Protein AF-A0A836B842-F1 (afdb_monomer_lite)

pLDDT: mean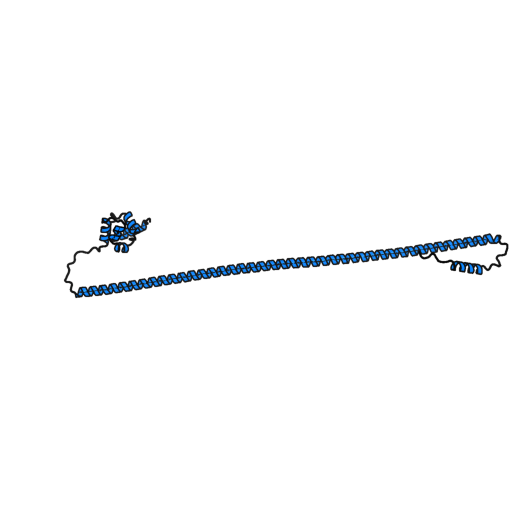 76.03, std 13.11, range [33.31, 91.0]

Secondary structure (DSSP, 8-state):
-PPPHHHHHHHHHHHHHTT--TTT--HHHHHHHHHTT--SHHHHHH--HHHHHHTT--HHHHHHHHHTTS-------PPPP--HHHHHHHHHHHHHHHHHHHHHHHHHHHHHHHHHHHHHHHHHHHHHHHHHHHHHHHHHHHHHHHHHHHHHHHHHHHHHHHHHHHHHHHHHHHHHHHHHHHHHHHHHHHHHHHHHHHHHHHHHHHHHHHHHHHHHHHHHHHHHHHHHHHHHHHHHHHTTT-SS-TTS--HHHHHHHHHHHHHHS----S--

Structure (mmCIF, N/CA/C/O backbone):
data_AF-A0A836B842-F1
#
_entry.id   AF-A0A836B842-F1
#
loop_
_atom_site.group_PDB
_atom_site.id
_atom_site.type_symbol
_atom_site.label_atom_id
_atom_site.label_alt_id
_atom_site.label_comp_id
_atom_site.label_asym_id
_atom_site.label_entity_id
_atom_site.label_seq_id
_atom_site.pdbx_PDB_ins_code
_atom_site.Cartn_x
_atom_site.Cartn_y
_atom_site.Cartn_z
_atom_site.occupancy
_atom_site.B_iso_or_equiv
_atom_site.auth_seq_id
_atom_site.auth_comp_id
_atom_site.auth_asym_id
_atom_site.auth_atom_id
_atom_site.pdbx_PDB_model_num
ATOM 1 N N . MET A 1 1 ? -48.045 15.191 45.975 1.00 51.69 1 MET A N 1
ATOM 2 C CA . MET A 1 1 ? -47.995 13.719 45.877 1.00 51.69 1 MET A CA 1
ATOM 3 C C . MET A 1 1 ? -49.438 13.283 45.751 1.00 51.69 1 MET A C 1
ATOM 5 O O . MET A 1 1 ? -50.127 13.274 46.760 1.00 51.69 1 MET A O 1
ATOM 9 N N . ASP A 1 2 ? -49.920 13.067 44.529 1.00 56.84 2 ASP A N 1
ATOM 10 C CA . ASP A 1 2 ? -51.296 12.609 44.328 1.00 56.84 2 ASP A CA 1
ATOM 11 C C . ASP A 1 2 ? -51.372 11.121 44.668 1.00 56.84 2 ASP A C 1
ATOM 13 O O . ASP A 1 2 ? -50.683 10.295 44.069 1.00 56.84 2 ASP A O 1
ATOM 17 N N . VAL A 1 3 ? -52.167 10.794 45.684 1.00 69.00 3 VAL A N 1
ATOM 18 C CA . VAL A 1 3 ? -52.425 9.413 46.097 1.00 69.00 3 VAL A CA 1
ATOM 19 C C . VAL A 1 3 ? -53.365 8.781 45.074 1.00 69.00 3 VAL A C 1
ATOM 21 O O . VAL A 1 3 ? -54.422 9.332 44.763 1.00 69.00 3 VAL A O 1
ATOM 24 N N . ASN A 1 4 ? -52.971 7.631 44.529 1.00 81.75 4 ASN A N 1
ATOM 25 C CA . ASN A 1 4 ? -53.723 6.925 43.493 1.00 81.75 4 ASN A CA 1
ATOM 26 C C . ASN A 1 4 ? -55.066 6.412 44.070 1.00 81.75 4 ASN A C 1
ATOM 28 O O . ASN A 1 4 ? -55.075 5.908 45.197 1.00 81.75 4 ASN A O 1
ATOM 32 N N . PRO A 1 5 ? -56.197 6.472 43.339 1.00 78.12 5 PRO A N 1
ATOM 33 C CA . PRO A 1 5 ? -57.484 5.933 43.799 1.00 78.12 5 PRO A CA 1
ATOM 34 C C . PRO A 1 5 ? -57.420 4.483 44.311 1.00 78.12 5 PRO A C 1
ATOM 36 O O . PRO A 1 5 ? -58.097 4.156 45.283 1.00 78.12 5 PRO A O 1
ATOM 39 N N . ALA A 1 6 ? -56.559 3.632 43.743 1.00 80.56 6 ALA A N 1
ATOM 40 C CA . ALA A 1 6 ? -56.367 2.262 44.232 1.00 80.56 6 ALA A CA 1
ATOM 41 C C . ALA A 1 6 ? -55.765 2.203 45.653 1.00 80.56 6 ALA A C 1
ATOM 43 O O . ALA A 1 6 ? -56.121 1.339 46.451 1.00 80.56 6 ALA A O 1
ATOM 44 N N . GLN A 1 7 ? -54.881 3.146 45.988 1.00 80.44 7 GLN A N 1
ATOM 45 C CA . GLN A 1 7 ? -54.248 3.244 47.309 1.00 80.44 7 GLN A CA 1
ATOM 46 C C . GLN A 1 7 ? -55.244 3.722 48.371 1.00 80.44 7 GLN A C 1
ATOM 48 O O . GLN A 1 7 ? -55.262 3.208 49.490 1.00 80.44 7 GLN A O 1
ATOM 53 N N . ARG A 1 8 ? -56.129 4.659 48.005 1.00 80.75 8 ARG A N 1
ATOM 54 C CA . ARG A 1 8 ? -57.224 5.109 48.879 1.00 80.75 8 ARG A CA 1
ATOM 55 C C . ARG A 1 8 ? -58.173 3.967 49.218 1.00 80.75 8 ARG A C 1
ATOM 57 O O . ARG A 1 8 ? -58.557 3.821 50.375 1.00 80.75 8 ARG A O 1
ATOM 64 N N . GLU A 1 9 ? -58.506 3.136 48.233 1.00 81.69 9 GLU A N 1
ATOM 65 C CA . GLU A 1 9 ? -59.415 2.006 48.428 1.00 81.69 9 GLU A CA 1
ATOM 66 C C . GLU A 1 9 ? -58.802 0.904 49.303 1.00 81.69 9 GLU A C 1
ATOM 68 O O . GLU A 1 9 ? -59.475 0.328 50.161 1.00 81.69 9 GLU A O 1
ATOM 73 N N . GLN A 1 10 ? -57.492 0.676 49.174 1.00 82.38 10 GLN A N 1
ATOM 74 C CA . GLN A 1 10 ? -56.757 -0.213 50.069 1.00 82.38 10 GLN A CA 1
ATOM 75 C C . GLN A 1 10 ? -56.817 0.282 51.524 1.00 82.38 10 GLN A C 1
ATOM 77 O O . GLN A 1 10 ? -57.122 -0.497 52.427 1.00 82.38 10 GLN A O 1
ATOM 82 N N . LEU A 1 11 ? -56.599 1.581 51.760 1.00 82.00 11 LEU A N 1
ATOM 83 C CA . LEU A 1 11 ? -56.670 2.157 53.105 1.00 82.00 11 LEU A CA 1
ATOM 84 C C . LEU A 1 11 ? -58.101 2.140 53.671 1.00 82.00 11 LEU A C 1
ATOM 86 O O . LEU A 1 11 ? -58.286 1.839 54.851 1.00 82.00 11 LEU A O 1
ATOM 90 N N . ARG A 1 12 ? -59.121 2.383 52.834 1.00 81.88 12 ARG A N 1
ATOM 91 C CA . ARG A 1 12 ? -60.534 2.220 53.220 1.00 81.88 12 ARG A CA 1
ATOM 92 C C . ARG A 1 12 ? -60.841 0.802 53.658 1.00 81.88 12 ARG A C 1
ATOM 94 O O . ARG A 1 12 ? -61.464 0.626 54.697 1.00 81.88 12 ARG A O 1
ATOM 101 N N . THR A 1 13 ? -60.369 -0.188 52.907 1.00 83.06 13 THR A N 1
ATOM 102 C CA . THR A 1 13 ? -60.586 -1.603 53.224 1.00 83.06 13 THR A CA 1
ATOM 103 C C . THR A 1 13 ? -59.977 -1.957 54.583 1.00 83.06 13 THR A C 1
ATOM 105 O O . THR A 1 13 ? -60.626 -2.607 55.399 1.00 83.06 13 THR A O 1
ATOM 108 N N . VAL A 1 14 ? -58.765 -1.469 54.871 1.00 81.19 14 VAL A N 1
ATOM 109 C CA . VAL A 1 14 ? -58.085 -1.684 56.163 1.00 81.19 14 VAL A CA 1
ATOM 110 C C . VAL A 1 14 ? -58.838 -1.015 57.319 1.00 81.19 14 VAL A C 1
ATOM 112 O O . VAL A 1 14 ? -59.032 -1.626 58.369 1.00 81.19 14 VAL A O 1
ATOM 115 N N . LEU A 1 15 ? -59.303 0.224 57.136 1.00 80.50 15 LEU A N 1
ATOM 116 C CA . LEU A 1 15 ? -60.067 0.950 58.155 1.00 80.50 15 LEU A CA 1
ATOM 117 C C . LEU A 1 15 ? -61.460 0.335 58.376 1.00 80.50 15 LEU A C 1
ATOM 119 O O . LEU A 1 15 ? -61.899 0.191 59.516 1.00 80.50 15 LEU A O 1
ATOM 123 N N . GLN A 1 16 ? -62.129 -0.103 57.309 1.00 80.94 16 GLN A N 1
ATOM 124 C CA . GLN A 1 16 ? -63.424 -0.780 57.372 1.00 80.94 16 GLN A CA 1
ATOM 125 C C . GLN A 1 16 ? -63.323 -2.140 58.067 1.00 80.94 16 GLN A C 1
ATOM 127 O O . GLN A 1 16 ? -64.172 -2.463 58.896 1.00 80.94 16 GLN A O 1
ATOM 132 N N . ALA A 1 17 ? -62.263 -2.911 57.802 1.00 77.81 17 ALA A N 1
ATOM 133 C CA . ALA A 1 17 ? -61.996 -4.174 58.493 1.00 77.81 17 ALA A CA 1
ATOM 134 C C . ALA A 1 17 ? -61.825 -3.991 60.014 1.00 77.81 17 ALA A C 1
ATOM 136 O O . ALA A 1 17 ? -62.087 -4.911 60.787 1.00 77.81 17 ALA A O 1
ATOM 137 N N . ARG A 1 18 ? -61.435 -2.788 60.450 1.00 71.69 18 ARG A N 1
ATOM 138 C CA . ARG A 1 18 ? -61.309 -2.404 61.861 1.00 71.69 18 ARG A CA 1
ATOM 139 C C . ARG A 1 18 ? -62.584 -1.799 62.455 1.00 71.69 18 ARG A C 1
ATOM 141 O O . ARG A 1 18 ? -62.602 -1.520 63.648 1.00 71.69 18 ARG A O 1
ATOM 148 N N . GLY A 1 19 ? -63.649 -1.636 61.666 1.00 72.88 19 GLY A N 1
ATOM 149 C CA . GLY A 1 19 ? -64.919 -1.056 62.111 1.00 72.88 19 GLY A CA 1
ATOM 150 C C . GLY A 1 19 ? -64.945 0.474 62.109 1.00 72.88 19 GLY A C 1
ATOM 151 O O . GLY A 1 19 ? -65.766 1.065 62.808 1.00 72.88 19 GLY A O 1
ATOM 152 N N . ALA A 1 20 ? -64.053 1.125 61.353 1.00 75.56 20 ALA A N 1
ATOM 153 C CA . ALA A 1 20 ? -64.075 2.575 61.196 1.00 75.56 20 ALA A CA 1
ATOM 154 C C . ALA A 1 20 ? -65.330 3.036 60.444 1.00 75.56 20 ALA A C 1
ATOM 156 O O . ALA A 1 20 ? -65.730 2.436 59.443 1.00 75.56 20 ALA A O 1
ATOM 157 N N . ASP A 1 21 ? -65.907 4.154 60.880 1.00 75.25 21 ASP A N 1
ATOM 158 C CA . ASP A 1 21 ? -67.016 4.782 60.172 1.00 75.25 21 ASP A CA 1
ATOM 159 C C . ASP A 1 21 ? -66.487 5.597 58.980 1.00 75.25 21 ASP A C 1
ATOM 161 O O . ASP A 1 21 ? -65.975 6.712 59.126 1.00 75.25 21 ASP A O 1
ATOM 165 N N . LEU A 1 22 ? -66.616 5.028 57.778 1.00 71.19 22 LEU A N 1
ATOM 166 C CA . LEU A 1 22 ? -66.174 5.641 56.521 1.00 71.19 22 LEU A CA 1
ATOM 167 C C . LEU A 1 22 ? -66.897 6.962 56.207 1.00 71.19 22 LEU A C 1
ATOM 169 O O . LEU A 1 22 ? -66.396 7.742 55.403 1.00 71.19 22 LEU A O 1
ATOM 173 N N . THR A 1 23 ? -68.032 7.261 56.852 1.00 71.19 23 THR A N 1
ATOM 174 C CA . THR A 1 23 ? -68.726 8.550 56.673 1.00 71.19 23 THR A CA 1
ATOM 175 C C . THR A 1 23 ? -67.989 9.715 57.337 1.00 71.19 23 THR A C 1
ATOM 177 O O . THR A 1 23 ? -68.162 10.868 56.940 1.00 71.19 23 THR A O 1
ATOM 180 N N . ARG A 1 24 ? -67.127 9.422 58.322 1.00 68.62 24 ARG A N 1
ATOM 181 C CA . ARG A 1 24 ? -66.308 10.411 59.039 1.00 68.62 24 ARG A CA 1
ATOM 182 C C . ARG A 1 24 ? -64.912 10.584 58.441 1.00 68.62 24 ARG A C 1
ATOM 184 O O . ARG A 1 24 ? -64.248 11.574 58.737 1.00 68.62 24 ARG A O 1
ATOM 191 N N . ILE A 1 25 ? -64.467 9.649 57.598 1.00 77.00 25 ILE A N 1
ATOM 192 C CA . ILE A 1 25 ? -63.124 9.630 57.007 1.00 77.00 25 ILE A CA 1
ATOM 193 C C . ILE A 1 25 ? -63.220 9.979 55.516 1.00 77.00 25 ILE A C 1
ATOM 195 O O . ILE A 1 25 ? -63.417 9.117 54.663 1.00 77.00 25 ILE A O 1
ATOM 199 N N . GLY A 1 26 ? -63.088 11.271 55.204 1.00 79.12 26 GLY A N 1
ATOM 200 C CA . GLY A 1 26 ? -63.081 11.765 53.823 1.00 79.12 26 GLY A CA 1
ATOM 201 C C . GLY A 1 26 ? -61.780 11.461 53.067 1.00 79.12 26 GLY A C 1
ATOM 202 O O . GLY A 1 26 ? -60.745 11.175 53.669 1.00 79.12 26 GLY A O 1
ATOM 203 N N . ASP A 1 27 ? -61.804 11.595 51.738 1.00 79.44 27 ASP A N 1
ATOM 204 C CA . ASP A 1 27 ? -60.646 11.320 50.868 1.00 79.44 27 ASP A CA 1
ATOM 205 C C . ASP A 1 27 ? -59.388 12.114 51.249 1.00 79.44 27 ASP A C 1
ATOM 207 O O . ASP A 1 27 ? -58.290 11.566 51.258 1.00 79.44 27 ASP A O 1
ATOM 211 N N . ALA A 1 28 ? -59.544 13.372 51.668 1.00 79.69 28 ALA A N 1
ATOM 212 C CA . ALA A 1 28 ? -58.426 14.210 52.108 1.00 79.69 28 ALA A CA 1
ATOM 213 C C . ALA A 1 28 ?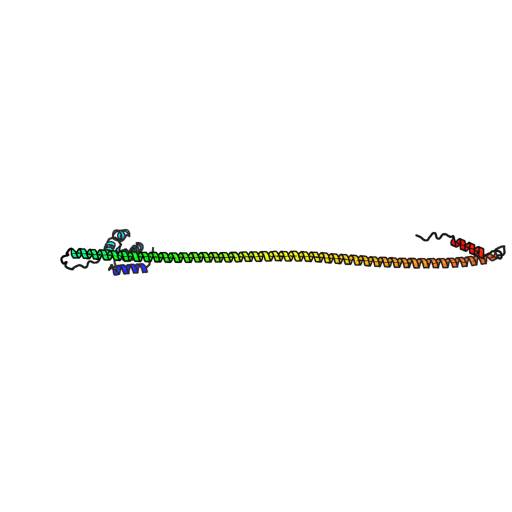 -57.721 13.664 53.368 1.00 79.69 28 ALA A C 1
ATOM 215 O O . ALA A 1 28 ? -56.513 13.834 53.546 1.00 79.69 28 ALA A O 1
ATOM 216 N N . VAL A 1 29 ? -58.466 12.984 54.245 1.00 78.06 29 VAL A N 1
ATOM 217 C CA . VAL A 1 29 ? -57.927 12.353 55.457 1.00 78.06 29 VAL A CA 1
ATOM 218 C C . VAL A 1 29 ? -57.143 11.094 55.093 1.00 78.06 29 VAL A C 1
ATOM 220 O O . VAL A 1 29 ? -56.047 10.887 55.612 1.00 78.06 29 VAL A O 1
ATOM 223 N N . LEU A 1 30 ? -57.666 10.294 54.160 1.00 82.31 30 LEU A N 1
ATOM 224 C CA . LEU A 1 30 ? -56.976 9.116 53.628 1.00 82.31 30 LEU A CA 1
ATOM 225 C C . LEU A 1 30 ? -55.670 9.503 52.930 1.00 82.31 30 LEU A C 1
ATOM 227 O O . LEU A 1 30 ? -54.645 8.864 53.155 1.00 82.31 30 LEU A O 1
ATOM 231 N N . ASP A 1 31 ? -55.684 10.590 52.159 1.00 83.31 31 ASP A N 1
ATOM 232 C CA . ASP A 1 31 ? -54.487 11.116 51.503 1.00 83.31 31 ASP A CA 1
ATOM 233 C C . ASP A 1 31 ? -53.422 11.529 52.515 1.00 83.31 31 ASP A C 1
ATOM 235 O O . ASP A 1 31 ? -52.248 11.182 52.381 1.00 83.31 31 ASP A O 1
ATOM 239 N N . THR A 1 32 ? -53.842 12.231 53.567 1.00 82.81 32 THR A N 1
ATOM 240 C CA . THR A 1 32 ? -52.942 12.704 54.624 1.00 82.81 32 THR A CA 1
ATOM 241 C C . THR A 1 32 ? -52.326 11.536 55.394 1.00 82.81 32 THR A C 1
ATOM 243 O O . THR A 1 32 ? -51.121 11.537 55.658 1.00 82.81 32 THR A O 1
ATOM 246 N N . LEU A 1 33 ? -53.119 10.508 55.713 1.00 81.62 33 LEU A N 1
ATOM 247 C CA . LEU A 1 33 ? -52.643 9.280 56.357 1.00 81.62 33 LEU A CA 1
ATOM 248 C C . LEU A 1 33 ? -51.652 8.522 55.467 1.00 81.62 33 LEU A C 1
ATOM 250 O O . LEU A 1 33 ? -50.597 8.103 55.945 1.00 81.62 33 LEU A O 1
ATOM 254 N N . TRP A 1 34 ? -51.950 8.410 54.172 1.00 83.25 34 TRP A N 1
ATOM 255 C CA . TRP A 1 34 ? -51.100 7.718 53.209 1.00 83.25 34 TRP A CA 1
ATOM 256 C C . TRP A 1 34 ? -49.749 8.414 53.018 1.00 83.25 34 TRP A C 1
ATOM 258 O O . TRP A 1 34 ? -48.702 7.777 53.127 1.00 83.25 34 TRP A O 1
ATOM 268 N N . ILE A 1 35 ? -49.758 9.734 52.802 1.00 82.62 35 ILE A N 1
ATOM 269 C CA . ILE A 1 35 ? -48.539 10.548 52.653 1.00 82.62 35 ILE A CA 1
ATOM 270 C C . ILE A 1 35 ? -47.682 10.489 53.923 1.00 82.62 35 ILE A C 1
ATOM 272 O O . ILE A 1 35 ? -46.456 10.517 53.851 1.00 82.62 35 ILE A O 1
ATOM 276 N N . SER A 1 36 ? -48.323 10.358 55.084 1.00 78.81 36 SER A N 1
ATOM 277 C CA . SER A 1 36 ? -47.650 10.263 56.381 1.00 78.81 36 SER A CA 1
ATOM 278 C C . SER A 1 36 ? -47.110 8.864 56.706 1.00 78.81 36 SER A C 1
ATOM 280 O O . SER A 1 36 ? -46.570 8.664 57.792 1.00 78.81 36 SER A O 1
ATOM 282 N N . GLY A 1 37 ? -47.238 7.898 55.790 1.00 79.38 37 GLY A N 1
ATOM 283 C CA . GLY A 1 37 ? -46.718 6.538 55.954 1.00 79.38 37 GLY A CA 1
ATOM 284 C C . GLY A 1 37 ? -47.640 5.585 56.719 1.00 79.38 37 GLY A C 1
ATOM 285 O O . GLY A 1 37 ? -47.267 4.436 56.946 1.00 79.38 37 GLY A O 1
ATOM 286 N N . TYR A 1 38 ? -48.861 6.004 57.065 1.00 81.44 38 TYR A N 1
ATOM 287 C CA . TYR A 1 38 ? -49.880 5.155 57.695 1.00 81.44 38 TYR A CA 1
ATOM 288 C C . TYR A 1 38 ? -50.674 4.359 56.647 1.00 81.44 38 TYR A C 1
ATOM 290 O O . TYR A 1 38 ? -51.901 4.377 56.627 1.00 81.44 38 TYR A O 1
ATOM 298 N N . CYS A 1 39 ? -49.971 3.687 55.733 1.00 78.06 39 CYS A N 1
ATOM 299 C CA . CYS A 1 39 ? -50.565 3.001 54.580 1.00 78.06 39 CYS A CA 1
ATOM 300 C C . CYS A 1 39 ? -51.040 1.568 54.869 1.00 78.06 39 CYS A C 1
ATOM 302 O O . CYS A 1 39 ? -51.802 1.006 54.087 1.00 78.06 39 CYS A O 1
ATOM 304 N N . ASN A 1 40 ? -50.612 0.984 55.990 1.00 78.31 40 ASN A N 1
ATOM 305 C CA . ASN A 1 40 ? -50.886 -0.404 56.351 1.00 78.31 40 ASN A CA 1
ATOM 306 C C . ASN A 1 40 ? -51.414 -0.509 57.785 1.00 78.31 40 ASN A C 1
ATOM 308 O O . ASN A 1 40 ? -51.139 0.344 58.627 1.00 78.31 40 ASN A O 1
ATOM 312 N N . GLU A 1 41 ? -52.099 -1.612 58.082 1.00 72.31 41 GLU A N 1
ATOM 313 C CA . GLU A 1 41 ? -52.671 -1.911 59.402 1.00 72.31 41 GLU A CA 1
ATOM 314 C C . GLU A 1 41 ? -51.649 -1.784 60.541 1.00 72.31 41 GLU A C 1
ATOM 316 O O . GLU A 1 41 ? -51.927 -1.168 61.565 1.00 72.31 41 GLU A O 1
ATOM 321 N N . ARG A 1 42 ? -50.431 -2.288 60.331 1.00 75.50 42 ARG A N 1
ATOM 322 C CA . ARG A 1 42 ? -49.342 -2.201 61.309 1.00 75.50 42 ARG A CA 1
ATOM 323 C C . ARG A 1 42 ? -48.890 -0.762 61.568 1.00 75.50 42 ARG A C 1
ATOM 325 O O . ARG A 1 42 ? -48.678 -0.385 62.714 1.00 75.50 42 ARG A O 1
ATOM 332 N N . ALA A 1 43 ? -48.807 0.057 60.520 1.00 74.50 43 ALA A N 1
ATOM 333 C CA . ALA A 1 43 ? -48.458 1.468 60.660 1.00 74.50 43 ALA A CA 1
ATOM 334 C C . ALA A 1 43 ? -49.562 2.225 61.411 1.00 74.50 43 ALA A C 1
ATOM 336 O O . ALA A 1 43 ? -49.271 3.041 62.281 1.00 74.50 43 ALA A O 1
ATOM 337 N N . LEU A 1 44 ? -50.831 1.905 61.130 1.00 74.00 44 LEU A N 1
ATOM 338 C CA . LEU A 1 44 ? -51.968 2.427 61.886 1.00 74.00 44 LEU A CA 1
ATOM 339 C C . LEU A 1 44 ? -51.969 1.956 63.342 1.00 74.00 44 LEU A C 1
ATOM 341 O O . LEU A 1 44 ? -52.427 2.718 64.174 1.00 74.00 44 LEU A O 1
ATOM 345 N N . GLN A 1 45 ? -51.461 0.767 63.680 1.00 73.06 45 GLN A N 1
ATOM 346 C CA . GLN A 1 45 ? -51.329 0.301 65.072 1.00 73.06 45 GLN A CA 1
ATOM 347 C C . GLN A 1 45 ? -50.190 0.984 65.835 1.00 73.06 45 GLN A C 1
ATOM 349 O O . GLN A 1 45 ? -50.301 1.216 67.034 1.00 73.06 45 GLN A O 1
ATOM 354 N N . GLU A 1 46 ? -49.100 1.309 65.147 1.00 73.81 46 GLU A N 1
ATOM 355 C CA . GLU A 1 46 ? -47.952 2.022 65.717 1.00 73.81 46 GLU A CA 1
ATOM 356 C C . GLU A 1 46 ? -48.190 3.548 65.782 1.00 73.81 46 GLU A C 1
ATOM 358 O O . GLU A 1 46 ? -47.392 4.297 66.355 1.00 73.81 46 GLU A O 1
ATOM 363 N N . ALA A 1 47 ? -49.309 4.026 65.224 1.00 76.56 47 ALA A N 1
ATOM 364 C CA . ALA A 1 47 ? -49.676 5.432 65.219 1.00 76.56 47 ALA A CA 1
ATOM 365 C C . ALA A 1 47 ? -50.018 5.919 66.633 1.00 76.56 47 ALA A C 1
ATOM 367 O O . ALA A 1 47 ? -50.964 5.459 67.263 1.00 76.56 47 ALA A O 1
ATOM 368 N N . SER A 1 48 ? -49.273 6.907 67.126 1.00 78.50 48 SER A N 1
ATOM 369 C CA . SER A 1 48 ? -49.552 7.543 68.417 1.00 78.50 48 SER A CA 1
ATOM 370 C C . SER A 1 48 ? -50.436 8.779 68.253 1.00 78.50 48 SER A C 1
ATOM 372 O O . SER A 1 48 ? -50.385 9.457 67.225 1.00 78.50 48 SER A O 1
ATOM 374 N N . TRP A 1 49 ? -51.170 9.149 69.309 1.00 78.06 49 TRP A N 1
ATOM 375 C CA . TRP A 1 49 ? -51.953 10.394 69.361 1.00 78.06 49 TRP A CA 1
ATOM 376 C C . TRP A 1 49 ? -51.131 11.616 68.935 1.00 78.06 49 TRP A C 1
ATOM 378 O O . TRP A 1 49 ? -51.565 12.431 68.127 1.00 78.06 49 TRP A O 1
ATOM 388 N N . ARG A 1 50 ? -49.879 11.702 69.400 1.00 75.31 50 ARG A N 1
ATOM 389 C CA . ARG A 1 50 ? -48.965 12.794 69.046 1.00 75.31 50 ARG A CA 1
ATOM 390 C C . ARG A 1 50 ? -48.544 12.747 67.568 1.00 75.31 50 ARG A C 1
ATOM 392 O O . ARG A 1 50 ? -48.360 13.804 66.973 1.00 75.31 50 ARG A O 1
ATOM 399 N N . GLY A 1 51 ? -48.404 11.559 66.979 1.00 79.00 51 GLY A N 1
ATOM 400 C CA . GLY A 1 51 ? -48.080 11.374 65.561 1.00 79.00 51 GLY A CA 1
ATOM 401 C C . GLY A 1 51 ? -49.236 11.747 64.632 1.00 79.00 51 GLY A C 1
ATOM 402 O O . GLY A 1 51 ? -49.017 12.436 63.640 1.00 79.00 51 GLY A O 1
ATOM 403 N N . LEU A 1 52 ? -50.461 11.363 64.992 1.00 79.56 52 LEU A N 1
ATOM 404 C CA . LEU A 1 52 ? -51.673 11.653 64.223 1.00 79.56 52 LEU A CA 1
ATOM 405 C C . LEU A 1 52 ? -52.088 13.134 64.323 1.00 79.56 52 LEU A C 1
ATOM 407 O O . LEU A 1 52 ? -52.438 13.752 63.323 1.00 79.56 52 LEU A O 1
ATOM 411 N N . THR A 1 53 ? -51.948 13.766 65.488 1.00 80.06 53 THR A N 1
ATOM 412 C CA . THR A 1 53 ? -52.200 15.213 65.626 1.00 80.06 53 THR A CA 1
ATOM 413 C C . THR A 1 53 ? -51.154 16.051 64.875 1.00 80.06 53 THR A C 1
ATOM 415 O O . THR A 1 53 ? -51.472 17.101 64.320 1.00 80.06 53 THR A O 1
ATOM 418 N N . LYS A 1 54 ? -49.898 15.580 64.789 1.00 81.00 54 LYS A N 1
ATOM 419 C CA . LYS A 1 54 ? -48.812 16.284 64.080 1.00 81.00 54 LYS A CA 1
ATOM 420 C C . LYS A 1 54 ? -49.016 16.340 62.562 1.00 81.00 54 LYS A C 1
ATOM 422 O O . LYS A 1 54 ? -48.522 17.269 61.931 1.00 81.00 54 LYS A O 1
ATOM 427 N N . ILE A 1 55 ? -49.753 15.389 61.988 1.00 77.06 55 ILE A N 1
ATOM 428 C CA . ILE A 1 55 ? -50.082 15.369 60.553 1.00 77.06 55 ILE A CA 1
ATOM 429 C C . ILE A 1 55 ? -51.323 16.213 60.217 1.00 77.06 55 ILE A C 1
ATOM 431 O O . ILE A 1 55 ? -51.773 16.213 59.079 1.00 77.06 55 ILE A O 1
ATOM 435 N N . GLY A 1 56 ? -51.859 16.967 61.188 1.00 77.06 56 GLY A N 1
ATOM 436 C CA . GLY A 1 56 ? -52.949 17.923 60.970 1.00 77.06 56 GLY A CA 1
ATOM 437 C C . GLY A 1 56 ? -54.352 17.314 60.997 1.00 77.06 56 GLY A C 1
ATOM 438 O O . GLY A 1 56 ? -55.304 17.963 60.567 1.00 77.06 56 GLY A O 1
ATOM 439 N N . LEU A 1 57 ? -54.504 16.085 61.503 1.00 81.31 57 LEU A N 1
ATOM 440 C CA . LEU A 1 57 ? -55.816 15.471 61.717 1.00 81.31 57 LEU A CA 1
ATOM 441 C C . LEU A 1 57 ? -56.575 16.186 62.837 1.00 81.31 57 LEU A C 1
ATOM 443 O O . LEU A 1 57 ? -55.993 16.586 63.847 1.00 81.31 57 LEU A O 1
ATOM 447 N N . GLN A 1 58 ? -57.896 16.303 62.687 1.00 78.81 58 GLN A N 1
ATOM 448 C CA . GLN A 1 58 ? -58.725 16.834 63.763 1.00 78.81 58 GLN A CA 1
ATOM 449 C C . GLN A 1 58 ? -58.689 15.907 64.990 1.00 78.81 58 GLN A C 1
ATOM 451 O O . GLN A 1 58 ? -58.792 14.691 64.816 1.00 78.81 58 GLN A O 1
ATOM 456 N N . PRO A 1 59 ? -58.621 16.449 66.222 1.00 75.50 59 PRO A N 1
ATOM 457 C CA . PRO A 1 59 ? -58.544 15.648 67.448 1.00 75.50 59 PRO A CA 1
ATOM 458 C C . PRO A 1 59 ? -59.656 14.597 67.574 1.00 75.50 59 PRO A C 1
ATOM 460 O O . PRO A 1 59 ? -59.392 13.470 67.972 1.00 75.50 59 PRO A O 1
ATOM 463 N N . SER A 1 60 ? -60.874 14.915 67.124 1.00 77.38 60 SER A N 1
ATOM 464 C CA . SER A 1 60 ? -62.014 13.987 67.109 1.00 77.38 60 SER A CA 1
ATOM 465 C C . SER A 1 60 ? -61.809 12.764 66.204 1.00 77.38 60 SER A C 1
ATOM 467 O O . SER A 1 60 ? -62.306 11.681 66.507 1.00 77.38 60 SER A O 1
ATOM 469 N N . LEU A 1 61 ? -61.072 12.918 65.099 1.00 76.00 61 LEU A N 1
ATOM 470 C CA . LEU A 1 61 ? -60.707 11.820 64.201 1.00 76.00 61 LEU A CA 1
ATOM 471 C C . LEU A 1 61 ? -59.533 11.016 64.757 1.00 76.00 61 LEU A C 1
ATOM 473 O O . LEU A 1 61 ? -59.520 9.796 64.626 1.00 76.00 61 LEU A O 1
ATOM 477 N N . VAL A 1 62 ? -58.576 11.681 65.409 1.00 79.44 62 VAL A N 1
ATOM 478 C CA . VAL A 1 62 ? -57.459 11.015 66.093 1.00 79.44 62 VAL A CA 1
ATOM 479 C C . VAL A 1 62 ? -57.981 10.109 67.206 1.00 79.44 62 VAL A C 1
ATOM 481 O O . VAL A 1 62 ? -57.599 8.942 67.265 1.00 79.44 62 VAL A O 1
ATOM 484 N N . ASP A 1 63 ? -58.910 10.602 68.026 1.00 78.06 63 ASP A N 1
ATOM 485 C CA . ASP A 1 63 ? -59.529 9.819 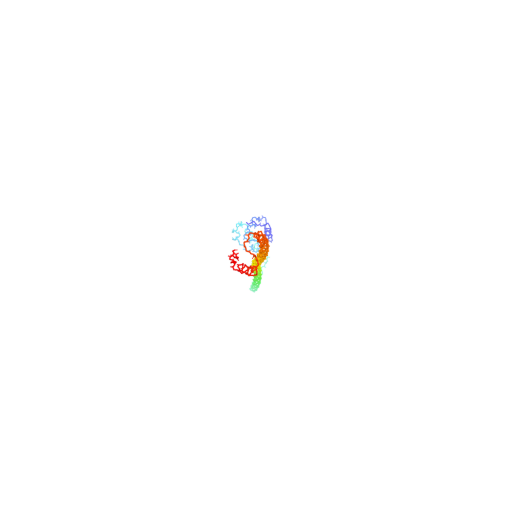69.097 1.00 78.06 63 ASP A CA 1
ATOM 486 C C . ASP A 1 63 ? -60.324 8.629 68.541 1.00 78.06 63 ASP A C 1
ATOM 488 O O . ASP A 1 63 ? -60.276 7.539 69.105 1.00 78.06 63 ASP A O 1
ATOM 492 N N . HIS A 1 64 ? -60.995 8.794 67.394 1.00 76.81 64 HIS A N 1
ATOM 493 C CA . HIS A 1 64 ? -61.691 7.696 66.722 1.00 76.81 64 HIS A CA 1
ATOM 494 C C . HIS A 1 64 ? -60.719 6.630 66.195 1.00 76.81 64 HIS A C 1
ATOM 496 O O . HIS A 1 64 ? -60.938 5.447 66.426 1.00 76.81 64 HIS A O 1
ATOM 502 N N . ILE A 1 65 ? -59.620 7.024 65.543 1.00 74.50 65 ILE A N 1
ATOM 503 C CA . ILE A 1 65 ? -58.613 6.089 65.010 1.00 74.50 65 ILE A CA 1
ATOM 504 C C . ILE A 1 65 ? -57.901 5.338 66.145 1.00 74.50 65 ILE A C 1
ATOM 506 O O . ILE A 1 65 ? -57.686 4.132 66.045 1.00 74.50 65 ILE A O 1
ATOM 510 N N . LEU A 1 66 ? -57.589 6.015 67.252 1.00 76.94 66 LEU A N 1
ATOM 511 C CA . LEU A 1 66 ? -56.995 5.381 68.433 1.00 76.94 66 LEU A CA 1
ATOM 512 C C . LEU A 1 66 ? -57.986 4.480 69.176 1.00 76.94 66 LEU A C 1
ATOM 514 O O . LEU A 1 66 ? -57.595 3.429 69.680 1.00 76.94 66 LEU A O 1
ATOM 518 N N . ALA A 1 67 ? -59.273 4.833 69.207 1.00 75.88 67 ALA A N 1
ATOM 519 C CA . ALA A 1 67 ? -60.309 3.962 69.761 1.00 75.88 67 ALA A CA 1
ATOM 520 C C . ALA A 1 67 ? -60.433 2.638 68.983 1.00 75.88 67 ALA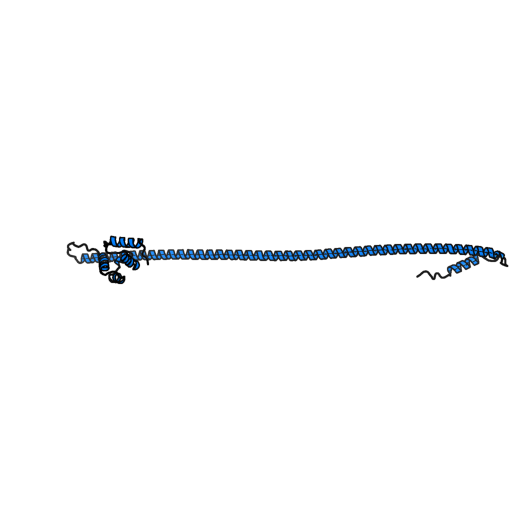 A C 1
ATOM 522 O O . ALA A 1 67 ? -60.800 1.627 69.573 1.00 75.88 67 ALA A O 1
ATOM 523 N N . LEU A 1 68 ? -60.066 2.617 67.695 1.00 69.94 68 LEU A N 1
ATOM 524 C CA . LEU A 1 68 ? -59.993 1.400 66.870 1.00 69.94 68 LEU A CA 1
ATOM 525 C C . LEU A 1 68 ? -58.697 0.589 67.091 1.00 69.94 68 LEU A C 1
ATOM 527 O O . LEU A 1 68 ? -58.633 -0.584 66.714 1.00 69.94 68 LEU A O 1
ATOM 531 N N . GLN A 1 69 ? -57.657 1.191 67.685 1.00 68.62 69 GLN A N 1
ATOM 532 C CA . GLN A 1 69 ? -56.437 0.483 68.105 1.00 68.62 69 GLN A CA 1
ATOM 533 C C . GLN A 1 69 ? -56.609 -0.217 69.452 1.00 68.62 69 GLN A C 1
ATOM 535 O O . GLN A 1 69 ? -55.929 -1.212 69.716 1.00 68.62 69 GLN A O 1
ATOM 540 N N . ALA A 1 70 ? -57.501 0.291 70.306 1.00 51.66 70 ALA A N 1
ATOM 541 C CA . ALA A 1 70 ? -57.846 -0.386 71.540 1.00 51.66 70 ALA A CA 1
ATOM 542 C C . ALA A 1 70 ? -58.495 -1.736 71.189 1.00 51.66 70 ALA A C 1
ATOM 544 O O . ALA A 1 70 ? -59.486 -1.764 70.453 1.00 51.66 70 ALA A O 1
ATOM 545 N N . PRO A 1 71 ? -57.974 -2.875 71.684 1.00 45.75 71 PRO A N 1
ATOM 546 C CA . PRO A 1 71 ? -58.705 -4.122 71.568 1.00 45.75 71 PRO A CA 1
ATOM 547 C C . PRO A 1 71 ? -60.033 -3.906 72.288 1.00 45.75 71 PRO A C 1
ATOM 549 O O . PRO A 1 71 ? -60.038 -3.561 73.469 1.00 45.75 71 PRO A O 1
ATOM 552 N N . ALA A 1 72 ? -61.144 -4.062 71.566 1.00 37.38 72 ALA A N 1
ATOM 553 C CA . ALA A 1 72 ? -62.472 -4.089 72.151 1.00 37.38 72 ALA A CA 1
ATOM 554 C C . ALA A 1 72 ? -62.457 -5.125 73.280 1.00 37.38 72 ALA A C 1
ATOM 556 O O . ALA A 1 72 ? -62.490 -6.336 73.046 1.00 37.38 72 ALA A O 1
ATOM 557 N N . ALA A 1 73 ? -62.312 -4.632 74.509 1.00 38.06 73 ALA A N 1
ATOM 558 C CA . ALA A 1 73 ? -62.358 -5.429 75.707 1.00 38.06 73 ALA A CA 1
ATOM 559 C C . ALA A 1 73 ? -63.748 -6.053 75.739 1.00 38.06 73 ALA A C 1
ATOM 561 O O . ALA A 1 73 ? -64.745 -5.366 75.966 1.00 38.06 73 ALA A O 1
ATOM 562 N N . ARG A 1 74 ? -63.808 -7.359 75.468 1.00 33.31 74 ARG A N 1
ATOM 563 C CA . ARG A 1 74 ? -64.965 -8.167 75.824 1.00 33.31 74 ARG A CA 1
ATOM 564 C C . ARG A 1 74 ? -65.104 -8.082 77.336 1.00 33.31 74 ARG A C 1
ATOM 566 O O . ARG A 1 74 ? -64.315 -8.639 78.092 1.00 33.31 74 ARG A O 1
ATOM 573 N N . SER A 1 75 ? -66.073 -7.271 77.711 1.00 37.19 75 SER A N 1
ATOM 574 C CA . SER A 1 75 ? -66.659 -7.131 79.026 1.00 37.19 75 SER A CA 1
ATOM 575 C C . SER A 1 75 ? -67.298 -8.464 79.439 1.00 37.19 75 SER A C 1
ATOM 577 O O . SER A 1 75 ? -67.742 -9.228 78.583 1.00 37.19 75 SER A O 1
ATOM 579 N N . ASP A 1 76 ? -67.351 -8.687 80.752 1.00 41.94 76 ASP A N 1
ATOM 580 C CA . ASP A 1 76 ? -68.105 -9.723 81.470 1.00 41.94 76 ASP A CA 1
ATOM 581 C C . ASP A 1 76 ? -67.646 -11.187 81.380 1.00 41.94 76 ASP A C 1
ATOM 583 O O . ASP A 1 76 ? -68.222 -12.009 80.672 1.00 41.94 76 ASP A O 1
ATOM 587 N N . VAL A 1 77 ? -66.699 -11.550 82.260 1.00 39.88 77 VAL A N 1
ATOM 588 C CA . VAL A 1 77 ? -66.662 -12.875 82.912 1.00 39.88 77 VAL A CA 1
ATOM 589 C C . VAL A 1 77 ? -66.248 -12.696 84.392 1.00 39.88 77 VAL A C 1
ATOM 591 O O . VAL A 1 77 ? -65.266 -11.996 84.649 1.00 39.88 77 VAL A O 1
ATOM 594 N N . PRO A 1 78 ? -66.942 -13.296 85.384 1.00 39.78 78 PRO A N 1
ATOM 595 C CA . PRO A 1 78 ? -66.583 -13.185 86.804 1.00 39.78 78 PRO A CA 1
ATOM 596 C C . PRO A 1 78 ? -65.257 -13.901 87.122 1.00 39.78 78 PRO A C 1
ATOM 598 O O . PRO A 1 78 ? -65.071 -15.060 86.753 1.00 39.78 78 PRO A O 1
ATOM 601 N N . GLN A 1 79 ? -64.342 -13.228 87.829 1.00 34.59 79 GLN A N 1
ATOM 602 C CA . GLN A 1 79 ? -63.049 -13.776 88.271 1.00 34.59 79 GLN A CA 1
ATOM 603 C C . GLN A 1 79 ? -63.196 -14.842 89.383 1.00 34.59 79 GLN A C 1
ATOM 605 O O . GLN A 1 79 ? -63.862 -14.568 90.383 1.00 34.59 79 GLN A O 1
ATOM 610 N N . PRO A 1 80 ? -62.503 -15.999 89.297 1.00 44.03 80 PRO A N 1
ATOM 611 C CA . PRO A 1 80 ? -62.161 -16.839 90.447 1.00 44.03 80 PRO A CA 1
ATOM 612 C C . PRO A 1 80 ? -60.751 -16.482 90.992 1.00 44.03 80 PRO A C 1
ATOM 614 O O . PRO A 1 80 ? -60.012 -15.734 90.345 1.00 44.03 80 PRO A O 1
ATOM 617 N N . PRO A 1 81 ? -60.348 -16.956 92.189 1.00 49.72 81 PRO A N 1
ATOM 618 C CA . PRO A 1 81 ? -59.166 -16.446 92.886 1.00 49.72 81 PRO A CA 1
ATOM 619 C C . PRO A 1 81 ? -57.865 -16.857 92.182 1.00 49.72 81 PRO A C 1
ATOM 621 O O . PRO A 1 81 ? -57.565 -18.041 92.036 1.00 49.72 81 PRO A O 1
ATOM 624 N N . ILE A 1 82 ? -57.073 -15.869 91.762 1.00 51.31 82 ILE A N 1
ATOM 625 C CA . ILE A 1 82 ? -55.759 -16.073 91.142 1.00 51.31 82 ILE A CA 1
ATOM 626 C C . ILE A 1 82 ? -54.759 -16.434 92.244 1.00 51.31 82 ILE A C 1
ATOM 628 O O . ILE A 1 82 ? -54.405 -15.606 93.081 1.00 51.31 82 ILE A O 1
ATOM 632 N N . THR A 1 83 ? -54.298 -17.681 92.251 1.00 60.25 83 THR A N 1
ATOM 633 C CA . THR A 1 83 ? -53.203 -18.139 93.113 1.00 60.25 83 THR A CA 1
ATOM 634 C C . THR A 1 83 ? -51.854 -17.915 92.424 1.00 60.25 83 THR A C 1
ATOM 636 O O . THR A 1 83 ? -51.744 -17.928 91.198 1.00 60.25 83 THR A O 1
ATOM 639 N N . MET A 1 84 ? -50.794 -17.712 93.215 1.00 60.38 84 MET A N 1
ATOM 640 C CA . MET A 1 84 ? -49.458 -17.334 92.725 1.00 60.38 84 MET A CA 1
ATOM 641 C C . MET A 1 84 ? -48.825 -18.345 91.743 1.00 60.38 84 MET A C 1
ATOM 643 O O . MET A 1 84 ? -47.928 -17.988 90.983 1.00 60.38 84 MET A O 1
ATOM 647 N N . ALA A 1 85 ? -49.314 -19.589 91.728 1.00 60.78 85 ALA A N 1
ATOM 648 C CA . ALA A 1 85 ? -48.910 -20.628 90.783 1.00 60.78 85 ALA A CA 1
ATOM 649 C C . ALA A 1 85 ? -49.333 -20.305 89.338 1.00 60.78 85 ALA A C 1
ATOM 651 O O . ALA A 1 85 ? -48.520 -20.426 88.428 1.00 60.78 85 ALA A O 1
ATOM 652 N N . VAL A 1 86 ? -50.553 -19.791 89.143 1.00 64.44 86 VAL A N 1
ATOM 653 C CA . VAL A 1 86 ? -51.094 -19.448 87.814 1.00 64.44 86 VAL A CA 1
ATOM 654 C C . VAL A 1 86 ? -50.349 -18.258 87.207 1.00 64.44 86 VAL A C 1
ATOM 656 O O . VAL A 1 86 ? -50.063 -18.236 86.014 1.00 64.44 86 VAL A O 1
ATOM 659 N N . LEU A 1 87 ? -49.972 -17.280 88.037 1.00 66.62 87 LEU A N 1
ATOM 660 C CA . LEU A 1 87 ? -49.152 -16.144 87.605 1.00 66.62 87 LEU A CA 1
ATOM 661 C C . LEU A 1 87 ? -47.747 -16.576 87.179 1.00 66.62 87 LEU A C 1
ATOM 663 O O . LEU A 1 87 ? -47.223 -16.046 86.205 1.00 66.62 87 LEU A O 1
ATOM 667 N N . LYS A 1 88 ? -47.142 -17.536 87.885 1.00 74.44 88 LYS A N 1
ATOM 668 C CA . LYS A 1 88 ? -45.798 -18.031 87.570 1.00 74.44 88 LYS A CA 1
ATOM 669 C C . LYS A 1 88 ? -45.781 -18.822 86.260 1.00 74.44 88 LYS A C 1
ATOM 671 O O . LYS A 1 88 ? -44.921 -18.588 85.418 1.00 74.44 88 LYS A O 1
ATOM 676 N N . GLU A 1 89 ? -46.773 -19.682 86.066 1.00 74.31 89 GLU A N 1
ATOM 677 C CA . GLU A 1 89 ? -46.929 -20.493 84.857 1.00 74.31 89 GLU A CA 1
ATOM 678 C C . GLU A 1 89 ? -47.257 -19.627 83.626 1.00 74.31 89 GLU A C 1
ATOM 680 O O . GLU A 1 89 ? -46.692 -19.829 82.553 1.00 74.31 89 GLU A O 1
ATOM 685 N N . ALA A 1 90 ? -48.069 -18.575 83.790 1.00 70.38 90 ALA A N 1
ATOM 686 C CA . ALA A 1 90 ? -48.329 -17.594 82.734 1.00 70.38 90 ALA A CA 1
ATOM 687 C C . ALA A 1 90 ? -47.068 -16.812 82.319 1.00 70.38 90 ALA A C 1
ATOM 689 O O . ALA A 1 90 ? -46.880 -16.529 81.136 1.00 70.38 90 ALA A O 1
ATOM 690 N N . LEU A 1 91 ? -46.189 -16.484 83.271 1.00 75.50 91 LEU A N 1
ATOM 691 C CA . LEU A 1 91 ? -44.949 -15.744 83.015 1.00 75.50 91 LEU A CA 1
ATOM 692 C C . LEU A 1 91 ? -43.897 -16.618 82.315 1.00 75.50 91 LEU A C 1
ATOM 694 O O . LEU A 1 91 ? -43.208 -16.143 81.414 1.00 75.50 91 LEU A O 1
ATOM 698 N N . GLU A 1 92 ? -43.820 -17.905 82.665 1.00 79.81 92 GLU A N 1
ATOM 699 C CA . GLU A 1 92 ? -42.975 -18.884 81.966 1.00 79.81 92 GLU A CA 1
ATOM 700 C C . GLU A 1 92 ? -43.457 -19.138 80.529 1.00 79.81 92 GLU A C 1
ATOM 702 O O . GLU A 1 92 ? -42.644 -19.156 79.603 1.00 79.81 92 GLU A O 1
ATOM 707 N N . LEU A 1 93 ? -44.772 -19.228 80.304 1.00 78.00 93 LEU A N 1
ATOM 708 C CA . LEU A 1 93 ? -45.359 -19.313 78.960 1.00 78.00 93 LEU A CA 1
ATOM 709 C C . LEU A 1 93 ? -45.083 -18.054 78.127 1.00 78.00 93 LEU A C 1
ATOM 711 O O . LEU A 1 93 ? -44.773 -18.152 76.935 1.00 78.00 93 LEU A O 1
ATOM 715 N N . GLN A 1 94 ? -45.139 -16.870 78.743 1.00 77.25 94 GLN A N 1
ATOM 716 C CA . GLN A 1 94 ? -44.825 -15.615 78.062 1.00 77.25 94 GLN A CA 1
ATOM 717 C C . GLN A 1 94 ? -43.330 -15.500 77.723 1.00 77.25 94 GLN A C 1
ATOM 719 O O . GLN A 1 94 ? -42.960 -15.045 76.641 1.00 77.25 94 GLN A O 1
ATOM 724 N N . ALA A 1 95 ? -42.454 -15.963 78.614 1.00 77.00 95 ALA A N 1
ATOM 725 C CA . ALA A 1 95 ? -41.016 -16.025 78.366 1.00 77.00 95 ALA A CA 1
ATOM 726 C C . ALA A 1 95 ? -40.668 -17.033 77.255 1.00 77.00 95 ALA A C 1
ATOM 728 O O . ALA A 1 95 ? -39.831 -16.753 76.398 1.00 77.00 95 ALA A O 1
ATOM 729 N N . ALA A 1 96 ? -41.340 -18.186 77.218 1.00 77.06 96 ALA A N 1
ATOM 730 C CA . ALA A 1 96 ? -41.128 -19.195 76.183 1.00 77.06 96 ALA A CA 1
ATOM 731 C C . ALA A 1 96 ? -41.588 -18.707 74.800 1.00 77.06 96 ALA A C 1
ATOM 733 O O . ALA A 1 96 ? -40.859 -18.841 73.818 1.00 77.06 96 ALA A O 1
ATOM 734 N N . THR A 1 97 ? -42.764 -18.080 74.725 1.00 80.56 97 THR A N 1
ATOM 735 C CA . THR A 1 97 ? -43.296 -17.528 73.466 1.00 80.56 97 THR A CA 1
ATOM 736 C C . THR A 1 97 ? -42.482 -16.343 72.953 1.00 80.56 97 THR A C 1
ATOM 738 O O . THR A 1 97 ? -42.211 -16.264 71.757 1.00 80.56 97 THR A O 1
ATOM 741 N N . THR A 1 98 ? -42.022 -15.450 73.834 1.00 79.31 98 THR A N 1
ATOM 742 C CA . THR A 1 98 ? -41.141 -14.337 73.434 1.00 79.31 98 THR A CA 1
ATOM 743 C C . THR A 1 98 ? -39.775 -14.823 72.957 1.00 79.31 98 THR A C 1
ATOM 745 O O . THR A 1 98 ? -39.273 -14.323 71.951 1.00 79.31 98 THR A O 1
ATOM 748 N N . LYS A 1 99 ? -39.202 -15.847 73.603 1.00 87.38 99 LYS A N 1
ATOM 749 C CA . LYS A 1 99 ? -37.962 -16.484 73.143 1.00 87.38 99 LYS A CA 1
ATOM 750 C C . LYS A 1 99 ? -38.126 -17.113 71.755 1.00 87.38 99 LYS A C 1
ATOM 752 O O . LYS A 1 99 ? -37.301 -16.875 70.880 1.00 87.38 99 LYS A O 1
ATOM 757 N N . GLN A 1 100 ? -39.210 -17.855 71.535 1.00 84.75 100 GLN A N 1
ATOM 758 C CA . GLN A 1 100 ? -39.483 -18.502 70.251 1.00 84.75 100 GLN A CA 1
ATOM 759 C C . GLN A 1 100 ? -39.735 -17.481 69.127 1.00 84.75 100 GLN A C 1
ATOM 761 O O . GLN A 1 100 ? -39.277 -17.671 68.002 1.00 84.75 100 GLN A O 1
ATOM 766 N N . ALA A 1 101 ? -40.408 -16.366 69.429 1.00 79.31 101 ALA A N 1
ATOM 767 C CA . ALA A 1 101 ? -40.608 -15.272 68.480 1.00 79.31 101 ALA A CA 1
ATOM 768 C C . ALA A 1 101 ? -39.286 -14.584 68.094 1.00 79.31 101 ALA A C 1
ATOM 770 O O . ALA A 1 101 ? -39.077 -14.277 66.921 1.00 79.31 101 ALA A O 1
ATOM 771 N N . LEU A 1 102 ? -38.380 -14.386 69.057 1.00 85.19 102 LEU A N 1
ATOM 772 C CA . LEU A 1 102 ? -37.042 -13.839 68.809 1.00 85.19 102 LEU A CA 1
ATOM 773 C C . LEU A 1 102 ? -36.178 -14.781 67.962 1.00 85.19 102 LEU A C 1
ATOM 775 O O . LEU A 1 102 ? -35.505 -14.318 67.044 1.00 85.19 102 LEU A O 1
ATOM 779 N N . GLU A 1 103 ? -36.215 -16.088 68.229 1.00 88.12 103 GLU A N 1
ATOM 780 C CA . GLU A 1 103 ? -35.500 -17.092 67.428 1.00 88.12 103 GLU A CA 1
ATOM 781 C C . GLU A 1 103 ? -36.026 -17.147 65.988 1.00 88.12 103 GLU A C 1
ATOM 783 O O . GLU A 1 103 ? -35.236 -17.154 65.043 1.00 88.12 103 GLU A O 1
ATOM 788 N N . LEU A 1 104 ? -37.351 -17.101 65.802 1.00 88.38 104 LEU A N 1
ATOM 789 C CA . LEU A 1 104 ? -37.959 -17.054 64.472 1.00 88.38 104 LEU A CA 1
ATOM 790 C C . LEU A 1 104 ? -37.556 -15.777 63.720 1.00 88.38 104 LEU A C 1
ATOM 792 O O . LEU A 1 104 ? -37.185 -15.842 62.550 1.00 88.38 104 LEU A O 1
ATOM 796 N N . GLN A 1 105 ? -37.575 -14.627 64.403 1.00 86.56 105 GLN A N 1
ATOM 797 C CA . GLN A 1 105 ? -37.180 -13.344 63.826 1.00 86.56 105 GLN A CA 1
ATOM 798 C C . GLN A 1 105 ? -35.701 -13.343 63.415 1.00 86.56 105 GLN A C 1
ATOM 800 O O . GLN A 1 105 ? -35.375 -12.916 62.304 1.00 86.56 105 GLN A O 1
ATOM 805 N N . ALA A 1 106 ? -34.815 -13.865 64.267 1.00 84.81 106 ALA A N 1
ATOM 806 C CA . ALA A 1 106 ? -33.392 -13.999 63.969 1.00 84.81 106 ALA A CA 1
ATOM 807 C C . ALA A 1 106 ? -33.146 -14.906 62.752 1.00 84.81 106 ALA A C 1
ATOM 809 O O . ALA A 1 106 ? -32.395 -14.521 61.856 1.00 84.81 106 ALA A O 1
ATOM 810 N N . ALA A 1 107 ? -33.840 -16.046 62.669 1.00 85.81 107 ALA A N 1
ATOM 811 C CA . ALA A 1 107 ? -33.749 -16.960 61.533 1.00 85.81 107 ALA A CA 1
ATOM 812 C C . ALA A 1 107 ? -34.218 -16.301 60.224 1.00 85.81 107 ALA A C 1
ATOM 814 O O . ALA A 1 107 ? -33.518 -16.368 59.215 1.00 85.81 107 ALA A O 1
ATOM 815 N N . THR A 1 108 ? -35.351 -15.586 60.236 1.00 85.00 108 THR A N 1
ATOM 816 C CA . THR A 1 108 ? -35.808 -14.839 59.049 1.00 85.00 108 THR A CA 1
ATOM 817 C C . THR A 1 108 ? -34.844 -13.730 58.636 1.00 85.00 108 THR A C 1
ATOM 819 O O . THR A 1 108 ? -34.665 -13.488 57.445 1.00 85.00 108 THR A O 1
ATOM 822 N N . MET A 1 109 ? -34.193 -13.065 59.595 1.00 86.31 109 MET A N 1
ATOM 823 C CA . MET A 1 109 ? -33.238 -12.000 59.295 1.00 86.31 109 MET A CA 1
ATOM 824 C C . MET A 1 109 ? -31.935 -12.558 58.709 1.00 86.31 109 MET A C 1
ATOM 826 O O . MET A 1 109 ? -31.405 -11.984 57.760 1.00 86.31 109 MET A O 1
ATOM 830 N N . GLN A 1 110 ? -31.454 -13.702 59.211 1.00 88.75 110 GLN A N 1
ATOM 831 C CA . GLN A 1 110 ? -30.332 -14.435 58.612 1.00 88.75 110 GLN A CA 1
ATOM 832 C C . GLN A 1 110 ? -30.643 -14.864 57.180 1.00 88.75 110 GLN A C 1
ATOM 834 O O . GLN A 1 110 ? -29.863 -14.578 56.277 1.00 88.75 110 GLN A O 1
ATOM 839 N N . GLN A 1 111 ? -31.812 -15.462 56.954 1.00 86.12 111 GLN A N 1
ATOM 840 C CA . GLN A 1 111 ? -32.202 -15.936 55.629 1.00 86.12 111 GLN A CA 1
ATOM 841 C C . GLN A 1 111 ? -32.349 -14.782 54.620 1.00 86.12 111 GLN A C 1
ATOM 843 O O . GLN A 1 111 ? -31.976 -14.914 53.455 1.00 86.12 111 GLN A O 1
ATOM 848 N N . ALA A 1 112 ? -32.840 -13.621 55.067 1.00 84.44 112 ALA A N 1
ATOM 849 C CA . ALA A 1 112 ? -32.918 -12.417 54.241 1.00 84.44 112 ALA A CA 1
ATOM 850 C C . ALA A 1 112 ? -31.529 -11.856 53.884 1.00 84.44 112 ALA A C 1
ATOM 852 O O . ALA A 1 112 ? -31.307 -11.454 52.741 1.00 84.44 112 ALA A O 1
ATOM 853 N N . LEU A 1 113 ? -30.592 -11.852 54.838 1.00 84.25 113 LEU A N 1
ATOM 854 C CA . LEU A 1 113 ? -29.214 -11.408 54.611 1.00 84.25 113 LEU A CA 1
ATOM 855 C C . LEU A 1 113 ? -28.457 -12.350 53.670 1.00 84.25 113 LEU A C 1
ATOM 857 O O . LEU A 1 113 ? -27.769 -11.878 52.768 1.00 84.25 113 LEU A O 1
ATOM 861 N N . GLU A 1 114 ? -28.613 -13.664 53.832 1.00 86.75 114 GLU A N 1
ATOM 862 C CA . GLU A 1 114 ? -28.039 -14.663 52.923 1.00 86.75 114 GLU A CA 1
ATOM 863 C C . GLU A 1 114 ? -28.618 -14.535 51.512 1.00 86.75 114 GLU A C 1
ATOM 865 O O . GLU A 1 114 ? -27.868 -14.541 50.535 1.00 86.75 114 GLU A O 1
ATOM 870 N N . GLY A 1 115 ? -29.935 -14.332 51.399 1.00 85.81 115 GLY A N 1
ATOM 871 C CA . GLY A 1 115 ? -30.595 -14.068 50.123 1.00 85.81 115 GLY A CA 1
ATOM 872 C C . GLY A 1 115 ? -30.044 -12.818 49.436 1.00 85.81 115 GLY A C 1
ATOM 873 O O . GLY A 1 115 ? -29.681 -12.878 48.262 1.00 85.81 115 GLY A O 1
ATOM 874 N N . GLN A 1 116 ? -29.904 -11.709 50.173 1.00 84.44 116 GLN A N 1
ATOM 875 C CA . GLN A 1 116 ? -29.307 -10.478 49.650 1.00 84.44 116 GLN A CA 1
ATOM 876 C C . GLN A 1 116 ? -27.855 -10.675 49.216 1.00 84.44 116 GLN A C 1
ATOM 878 O O . GLN A 1 116 ? -27.491 -10.254 48.115 1.00 84.44 116 GLN A O 1
ATOM 883 N N . ALA A 1 117 ? -27.040 -11.332 50.043 1.00 83.00 117 ALA A N 1
ATOM 884 C CA . ALA A 1 117 ? -25.645 -11.612 49.731 1.00 83.00 117 ALA A CA 1
ATOM 885 C C . ALA A 1 117 ? -25.516 -12.446 48.450 1.00 83.00 117 ALA A C 1
ATOM 887 O O . ALA A 1 117 ? -24.739 -12.078 47.571 1.00 83.00 117 ALA A O 1
ATOM 888 N N . ALA A 1 118 ? -26.336 -13.490 48.295 1.00 85.94 118 ALA A N 1
ATOM 889 C CA . ALA A 1 118 ? -26.360 -14.324 47.097 1.00 85.94 118 ALA A CA 1
ATOM 890 C C . ALA A 1 118 ? -26.767 -13.530 45.845 1.00 85.94 118 ALA A C 1
ATOM 892 O O . ALA A 1 118 ? -26.093 -13.615 44.817 1.00 85.94 118 ALA A O 1
ATOM 893 N N . THR A 1 119 ? -27.816 -12.700 45.926 1.00 83.94 119 THR A N 1
ATOM 894 C CA . THR A 1 119 ? -28.195 -11.824 44.801 1.00 83.94 119 THR A CA 1
ATOM 895 C C . THR A 1 119 ? -27.109 -10.813 44.455 1.00 83.94 119 THR A C 1
ATOM 897 O O . THR A 1 119 ? -26.869 -10.554 43.278 1.00 83.94 119 THR A O 1
ATOM 900 N N . MET A 1 120 ? -26.423 -10.255 45.453 1.00 82.25 120 MET A N 1
ATOM 901 C CA . MET A 1 120 ? -25.354 -9.287 45.225 1.00 82.25 120 MET A CA 1
ATOM 902 C C . MET A 1 120 ? -24.123 -9.952 44.596 1.00 82.25 120 MET A C 1
ATOM 904 O O . MET A 1 120 ? -23.510 -9.369 43.703 1.00 82.25 120 MET A O 1
ATOM 908 N N . GLN A 1 121 ? -23.795 -11.181 45.006 1.00 86.62 121 GLN A N 1
ATOM 909 C CA . GLN A 1 121 ? -22.734 -11.987 44.398 1.00 86.62 121 GLN A CA 1
ATOM 910 C C . GLN A 1 121 ? -23.038 -12.322 42.939 1.00 86.62 121 GLN A C 1
ATOM 912 O O . GLN A 1 121 ? -22.199 -12.066 42.079 1.00 86.62 121 GLN A O 1
ATOM 917 N N . GLN A 1 122 ? -24.244 -12.817 42.644 1.00 85.56 122 GLN A N 1
ATOM 918 C CA . GLN A 1 122 ? -24.645 -13.112 41.267 1.00 85.56 122 GLN A CA 1
ATOM 919 C C . GLN A 1 122 ? -24.657 -11.863 40.390 1.00 85.56 122 GLN A C 1
ATOM 921 O O . GLN A 1 122 ? -24.214 -11.915 39.244 1.00 85.56 122 GLN A O 1
ATOM 926 N N . ALA A 1 123 ? -25.135 -10.734 40.922 1.00 80.00 123 ALA A N 1
ATOM 927 C CA . ALA A 1 123 ? -25.088 -9.469 40.206 1.00 80.00 123 ALA A CA 1
ATOM 928 C C . ALA A 1 123 ? -23.636 -9.094 39.884 1.00 80.00 123 ALA A C 1
ATOM 930 O O . ALA A 1 123 ? -23.326 -8.843 38.728 1.00 80.00 123 ALA A O 1
ATOM 931 N N . LEU A 1 124 ? -22.729 -9.131 40.865 1.00 82.12 124 LEU A N 1
ATOM 932 C CA . LEU A 1 124 ? -21.304 -8.851 40.657 1.00 82.12 124 LEU A CA 1
ATOM 933 C C . LEU A 1 124 ? -20.654 -9.780 39.625 1.00 82.12 124 LEU A C 1
ATOM 935 O O . LEU A 1 124 ? -19.944 -9.292 38.745 1.00 82.12 124 LEU A O 1
ATOM 939 N N . GLU A 1 125 ? -20.897 -11.089 39.692 1.00 87.06 125 GLU A N 1
ATOM 940 C CA . GLU A 1 125 ? -20.387 -12.052 38.707 1.00 87.06 125 GLU A CA 1
ATOM 941 C C . GLU A 1 125 ? -20.924 -11.771 37.302 1.00 87.06 125 GLU A C 1
ATOM 943 O O . GLU A 1 125 ? -20.161 -11.777 36.336 1.00 87.06 125 GLU A O 1
ATOM 948 N N . ALA A 1 126 ? -22.215 -11.464 37.172 1.00 81.62 126 ALA A N 1
ATOM 949 C CA . ALA A 1 126 ? -22.813 -11.135 35.886 1.00 81.62 126 ALA A CA 1
ATOM 950 C C . ALA A 1 126 ? -22.208 -9.853 35.295 1.00 81.62 126 ALA A C 1
ATOM 952 O O . ALA A 1 126 ? -21.791 -9.853 34.136 1.00 81.62 126 ALA A O 1
ATOM 953 N N . THR A 1 127 ? -22.092 -8.779 36.087 1.00 80.38 127 THR A N 1
ATOM 954 C CA . THR A 1 127 ? -21.538 -7.505 35.604 1.00 80.38 127 THR A CA 1
ATOM 955 C C . THR A 1 127 ? -20.056 -7.627 35.260 1.00 80.38 127 THR A C 1
ATOM 957 O O . THR A 1 127 ? -19.611 -7.081 34.253 1.00 80.38 127 THR A O 1
ATOM 960 N N . THR A 1 128 ? -19.277 -8.353 36.068 1.00 79.31 128 THR A N 1
ATOM 961 C CA . THR A 1 128 ? -17.841 -8.559 35.807 1.00 79.31 128 THR A CA 1
ATOM 962 C C . THR A 1 128 ? -17.610 -9.420 34.573 1.00 79.31 128 THR A C 1
ATOM 964 O O . THR A 1 128 ? -16.786 -9.060 33.732 1.00 79.31 128 THR A O 1
ATOM 967 N N . LYS A 1 129 ? -18.376 -10.503 34.405 1.00 86.56 129 LYS A N 1
ATOM 968 C CA . LYS A 1 129 ? -18.323 -11.337 33.202 1.00 86.56 129 LYS A CA 1
ATOM 969 C C . LYS A 1 129 ? -18.681 -10.535 31.951 1.00 86.56 129 LYS A C 1
ATOM 971 O O . LYS A 1 129 ? -17.926 -10.557 30.985 1.00 86.56 129 LYS A O 1
ATOM 976 N N . GLN A 1 130 ? -19.771 -9.771 31.992 1.00 84.19 130 GLN A N 1
ATOM 977 C CA . GLN A 1 130 ? -20.205 -8.955 30.858 1.00 84.19 130 GLN A CA 1
ATOM 978 C C . GLN A 1 130 ? -19.180 -7.863 30.505 1.00 84.19 130 GLN A C 1
ATOM 980 O O . GLN A 1 130 ? -18.924 -7.611 29.328 1.00 84.19 130 GLN A O 1
ATOM 985 N N . ALA A 1 131 ? -18.557 -7.236 31.507 1.00 79.31 131 ALA A N 1
ATOM 986 C CA . ALA A 1 131 ? -17.507 -6.244 31.288 1.00 79.31 131 ALA A CA 1
ATOM 987 C C . ALA A 1 131 ? -16.255 -6.859 30.643 1.00 79.31 131 ALA A C 1
ATOM 989 O O . ALA A 1 131 ? -15.707 -6.285 29.700 1.00 79.31 131 ALA A O 1
ATOM 990 N N . LEU A 1 132 ? -15.826 -8.035 31.111 1.00 82.06 132 LEU A N 1
ATOM 991 C CA . LEU A 1 132 ? -14.682 -8.756 30.547 1.00 82.06 132 LEU A CA 1
ATOM 992 C C . LEU A 1 132 ? -14.952 -9.231 29.117 1.00 82.06 132 LEU A C 1
ATOM 994 O O . LEU A 1 132 ? -14.098 -9.057 28.251 1.00 82.06 132 LEU A O 1
ATOM 998 N N . GLU A 1 133 ? -16.137 -9.776 28.843 1.00 87.06 133 GLU A N 1
ATOM 999 C CA . GLU A 1 133 ? -16.544 -10.177 27.490 1.00 87.06 133 GLU A CA 1
ATOM 1000 C C . GLU A 1 133 ? -16.603 -8.968 26.545 1.00 87.06 133 GLU A C 1
ATOM 1002 O O . GLU A 1 133 ? -16.093 -9.031 25.425 1.00 87.06 133 GLU A O 1
ATOM 1007 N N . GLY A 1 134 ? -17.137 -7.833 27.009 1.00 82.69 134 GLY A N 1
ATOM 1008 C CA . GLY A 1 134 ? -17.158 -6.585 26.245 1.00 82.69 134 GLY A CA 1
ATOM 1009 C C . GLY A 1 134 ? -15.758 -6.046 25.934 1.00 82.69 134 GLY A C 1
ATOM 1010 O O . GLY A 1 134 ? -15.492 -5.631 24.802 1.00 82.69 134 GLY A O 1
ATOM 1011 N N . GLN A 1 135 ? -14.840 -6.090 26.905 1.00 80.69 135 GLN A N 1
ATOM 1012 C CA . GLN A 1 135 ? -13.437 -5.714 26.705 1.00 80.69 135 GLN A CA 1
ATOM 1013 C C . GLN A 1 135 ? -12.711 -6.667 25.752 1.00 80.69 135 GLN A C 1
ATOM 1015 O O . GLN A 1 135 ? -11.981 -6.218 24.872 1.00 80.69 135 GLN A O 1
ATOM 1020 N N . ALA A 1 136 ? -12.932 -7.975 25.877 1.00 79.00 136 ALA A N 1
ATOM 1021 C CA . ALA A 1 136 ? -12.336 -8.961 24.983 1.00 79.00 136 ALA A CA 1
ATOM 1022 C C . ALA A 1 136 ? -12.811 -8.767 23.535 1.00 79.00 136 ALA A C 1
ATOM 1024 O O . ALA A 1 136 ? -11.989 -8.760 22.619 1.00 79.00 136 ALA A O 1
ATOM 1025 N N . ALA A 1 137 ? -14.111 -8.533 23.331 1.00 83.12 137 ALA A N 1
ATOM 1026 C CA . ALA A 1 137 ? -14.686 -8.289 22.010 1.00 83.12 137 ALA A CA 1
ATOM 1027 C C . ALA A 1 137 ? -14.161 -6.991 21.378 1.00 83.12 137 ALA A C 1
ATOM 1029 O O . ALA A 1 137 ? -13.785 -6.978 20.205 1.00 83.12 137 ALA A O 1
ATOM 1030 N N . THR A 1 138 ? -14.079 -5.904 22.153 1.00 82.25 138 THR A N 1
ATOM 1031 C CA . THR A 1 138 ? -13.498 -4.641 21.666 1.00 82.25 138 THR A CA 1
ATOM 1032 C C . THR A 1 138 ? -12.017 -4.792 21.339 1.00 82.25 138 THR A C 1
ATOM 1034 O O . THR A 1 138 ? -11.576 -4.326 20.291 1.00 82.25 138 THR A O 1
ATOM 1037 N N . MET A 1 139 ? -11.248 -5.493 22.173 1.00 79.31 139 MET A N 1
ATOM 1038 C CA . MET A 1 139 ? -9.830 -5.739 21.915 1.00 79.31 139 MET A CA 1
ATOM 1039 C C . MET A 1 139 ? -9.612 -6.615 20.672 1.00 79.31 139 MET A C 1
ATOM 1041 O O . MET A 1 139 ? -8.720 -6.319 19.878 1.00 79.31 139 MET A O 1
ATOM 1045 N N . GLN A 1 140 ? -10.446 -7.639 20.455 1.00 83.88 140 GLN A N 1
ATOM 1046 C CA . GLN A 1 140 ? -10.430 -8.442 19.227 1.00 83.88 140 GLN A CA 1
ATOM 1047 C C . GLN A 1 140 ? -10.723 -7.597 17.989 1.00 83.88 140 GLN A C 1
ATOM 1049 O O . GLN A 1 140 ? -9.944 -7.641 17.042 1.00 83.88 140 GLN A O 1
ATOM 1054 N N . GLN A 1 141 ? -11.784 -6.785 18.007 1.00 84.38 141 GLN A N 1
ATOM 1055 C CA . GLN A 1 141 ? -12.115 -5.922 16.870 1.00 84.38 141 GLN A CA 1
ATOM 1056 C C . GLN A 1 141 ? -11.005 -4.917 16.561 1.00 84.38 141 GLN A C 1
ATOM 1058 O O . GLN A 1 141 ? -10.671 -4.709 15.396 1.00 84.38 141 GLN A O 1
ATOM 1063 N N . VAL A 1 142 ? -10.409 -4.306 17.589 1.00 81.44 142 VAL A N 1
ATOM 1064 C CA . VAL A 1 142 ? -9.296 -3.367 17.405 1.00 81.44 142 VAL A CA 1
ATOM 1065 C C . VAL A 1 142 ? -8.084 -4.079 16.813 1.00 81.44 142 VAL A C 1
ATOM 1067 O O . VAL A 1 142 ? -7.490 -3.566 15.866 1.00 81.44 142 VAL A O 1
ATOM 1070 N N . LEU A 1 143 ? -7.723 -5.263 17.317 1.00 79.25 143 LEU A N 1
ATOM 1071 C CA . LEU A 1 143 ? -6.621 -6.052 16.763 1.00 79.25 143 LEU A CA 1
ATOM 1072 C C . LEU A 1 143 ? -6.881 -6.434 15.306 1.00 79.25 143 LEU A C 1
ATOM 1074 O O . LEU A 1 143 ? -6.004 -6.250 14.466 1.00 79.25 143 LEU A O 1
ATOM 1078 N N . GLU A 1 144 ? -8.074 -6.919 14.987 1.00 85.06 144 GLU A N 1
ATOM 1079 C CA . GLU A 1 144 ? -8.440 -7.352 13.639 1.00 85.06 144 GLU A CA 1
ATOM 1080 C C . GLU A 1 144 ? -8.457 -6.174 12.652 1.00 85.06 144 GLU A C 1
ATOM 1082 O O . GLU A 1 144 ? -7.867 -6.254 11.576 1.00 85.06 144 GLU A O 1
ATOM 1087 N N . ALA A 1 145 ? -9.021 -5.030 13.047 1.00 79.56 145 ALA A N 1
ATOM 1088 C CA . ALA A 1 145 ? -9.008 -3.819 12.232 1.00 79.56 145 ALA A CA 1
ATOM 1089 C C . ALA A 1 145 ? -7.584 -3.283 12.017 1.00 79.56 145 ALA A C 1
ATOM 1091 O O . ALA A 1 145 ? -7.203 -2.972 10.888 1.00 79.56 145 ALA A O 1
ATOM 1092 N N . THR A 1 146 ? -6.778 -3.217 13.081 1.00 75.88 146 THR A N 1
ATOM 1093 C CA . THR A 1 146 ? -5.409 -2.681 13.012 1.00 75.88 146 THR A CA 1
ATOM 1094 C C . THR A 1 146 ? -4.502 -3.586 12.180 1.00 75.88 146 THR A C 1
ATOM 1096 O O . THR A 1 146 ? -3.730 -3.104 11.353 1.00 75.88 146 THR A O 1
ATOM 1099 N N . THR A 1 147 ? -4.608 -4.906 12.354 1.00 76.56 147 THR A N 1
ATOM 1100 C CA . THR A 1 147 ? -3.823 -5.880 11.578 1.00 76.56 147 THR A CA 1
ATOM 1101 C C . THR A 1 147 ? -4.228 -5.888 10.111 1.00 76.56 147 THR A C 1
ATOM 1103 O O . THR A 1 147 ? -3.352 -5.849 9.247 1.00 76.56 147 THR A O 1
ATOM 1106 N N . LYS A 1 148 ? -5.532 -5.854 9.811 1.00 86.19 148 LYS A N 1
ATOM 1107 C CA . LYS A 1 148 ? -6.033 -5.750 8.438 1.00 86.19 148 LYS A CA 1
ATOM 1108 C C . LYS A 1 148 ? -5.541 -4.474 7.757 1.00 86.19 148 LYS A C 1
ATOM 1110 O O . LYS A 1 148 ? -4.978 -4.550 6.670 1.00 86.19 148 LYS A O 1
ATOM 1115 N N . GLN A 1 149 ? -5.669 -3.324 8.418 1.00 84.56 149 GLN A N 1
ATOM 1116 C CA . GLN A 1 149 ? -5.214 -2.044 7.874 1.00 84.56 149 GLN A CA 1
ATOM 1117 C C . GLN A 1 149 ? -3.695 -2.024 7.635 1.00 84.56 149 GLN A C 1
ATOM 1119 O O . GLN A 1 149 ? -3.239 -1.524 6.607 1.00 84.56 149 GLN A O 1
ATOM 1124 N N . ALA A 1 150 ? -2.904 -2.579 8.558 1.00 79.19 150 ALA A N 1
ATOM 1125 C CA . ALA A 1 150 ? -1.454 -2.658 8.406 1.00 79.19 150 ALA A CA 1
ATOM 1126 C C . ALA A 1 150 ? -1.045 -3.548 7.221 1.00 79.19 150 ALA A C 1
ATOM 1128 O O . ALA A 1 150 ? -0.188 -3.155 6.427 1.00 79.19 150 ALA A O 1
ATOM 1129 N N . LEU A 1 151 ? -1.680 -4.715 7.072 1.00 81.94 151 LEU A N 1
ATOM 1130 C CA . LEU A 1 151 ? -1.418 -5.638 5.966 1.00 81.94 151 LEU A CA 1
ATOM 1131 C C . LEU A 1 151 ? -1.836 -5.049 4.615 1.00 81.94 151 LEU A C 1
ATOM 1133 O O . LEU A 1 151 ? -1.063 -5.114 3.662 1.00 81.94 151 LEU A O 1
ATOM 1137 N N . GLU A 1 152 ? -3.016 -4.432 4.531 1.00 86.62 152 GLU A N 1
ATOM 1138 C CA . GLU A 1 152 ? -3.486 -3.762 3.312 1.00 86.62 152 GLU A CA 1
ATOM 1139 C C . GLU A 1 152 ? -2.570 -2.591 2.927 1.00 86.62 152 GLU A C 1
ATOM 1141 O O . GLU A 1 152 ? -2.195 -2.452 1.761 1.00 86.62 152 GLU A O 1
ATOM 1146 N N . GLY A 1 153 ? -2.133 -1.791 3.906 1.00 83.00 153 GLY A N 1
ATOM 1147 C CA . GLY A 1 153 ? -1.190 -0.695 3.689 1.00 83.00 153 GLY A CA 1
ATOM 1148 C C . GLY A 1 153 ? 0.171 -1.171 3.175 1.00 83.00 153 GLY A C 1
ATOM 1149 O O . GLY A 1 153 ? 0.702 -0.594 2.222 1.00 83.00 153 GLY A O 1
ATOM 1150 N N . GLN A 1 154 ? 0.720 -2.243 3.758 1.00 82.94 154 GLN A N 1
ATOM 1151 C CA . GLN A 1 154 ? 1.972 -2.859 3.301 1.00 82.94 154 GLN A CA 1
ATOM 1152 C C . GLN A 1 154 ? 1.845 -3.472 1.904 1.00 82.94 154 GLN A C 1
ATOM 1154 O O . GLN A 1 154 ? 2.732 -3.292 1.070 1.00 82.94 154 GLN A O 1
ATOM 1159 N N . ALA A 1 155 ? 0.739 -4.160 1.617 1.00 79.25 155 ALA A N 1
ATOM 1160 C CA . ALA A 1 155 ? 0.488 -4.730 0.299 1.00 79.25 155 ALA A CA 1
ATOM 1161 C C . ALA A 1 155 ? 0.410 -3.635 -0.776 1.00 79.25 155 ALA A C 1
ATOM 1163 O O . ALA A 1 155 ? 1.063 -3.751 -1.812 1.00 79.25 155 ALA A O 1
ATOM 1164 N N . ALA A 1 156 ? -0.308 -2.540 -0.506 1.00 83.19 156 ALA A N 1
ATOM 1165 C CA . ALA A 1 156 ? -0.426 -1.416 -1.431 1.00 83.19 156 ALA A CA 1
ATOM 1166 C C . ALA A 1 156 ? 0.922 -0.722 -1.691 1.00 83.19 156 ALA A C 1
ATOM 1168 O O . ALA A 1 156 ? 1.254 -0.424 -2.840 1.00 83.19 156 ALA A O 1
ATOM 1169 N N . THR A 1 157 ? 1.729 -0.500 -0.646 1.00 83.94 157 THR A N 1
ATOM 1170 C CA . THR A 1 157 ? 3.070 0.094 -0.806 1.00 83.94 157 THR A CA 1
ATOM 1171 C C . THR A 1 157 ? 4.010 -0.824 -1.575 1.00 83.94 157 THR A C 1
ATOM 1173 O O . THR A 1 157 ? 4.715 -0.361 -2.470 1.00 83.94 157 THR A O 1
ATOM 1176 N N . MET A 1 158 ? 3.998 -2.126 -1.282 1.00 80.50 158 MET A N 1
ATOM 1177 C CA . MET A 1 158 ? 4.806 -3.102 -2.010 1.00 80.50 158 MET A CA 1
ATOM 1178 C C . MET A 1 158 ? 4.394 -3.187 -3.483 1.00 80.50 158 MET A C 1
ATOM 1180 O O . MET A 1 158 ? 5.261 -3.228 -4.354 1.00 80.50 158 MET A O 1
ATOM 1184 N N . GLN A 1 159 ? 3.091 -3.162 -3.774 1.00 85.19 159 GLN A N 1
ATOM 1185 C CA . GLN A 1 159 ? 2.573 -3.194 -5.139 1.00 85.19 159 GLN A CA 1
ATOM 1186 C C . GLN A 1 159 ? 2.977 -1.943 -5.928 1.00 85.19 159 GLN A C 1
ATOM 1188 O O . GLN A 1 159 ? 3.502 -2.077 -7.032 1.00 85.19 159 GLN A O 1
ATOM 1193 N N . GLN A 1 160 ? 2.837 -0.745 -5.347 1.00 84.81 160 GLN A N 1
ATOM 1194 C CA . GLN A 1 160 ? 3.312 0.491 -5.982 1.00 84.81 160 GLN A CA 1
ATOM 1195 C C . GLN A 1 160 ? 4.825 0.488 -6.211 1.00 84.81 160 GLN A C 1
ATOM 1197 O O . GLN A 1 160 ? 5.284 0.895 -7.277 1.00 84.81 160 GLN A O 1
ATOM 1202 N N . ALA A 1 161 ? 5.610 0.027 -5.234 1.00 81.62 161 ALA A N 1
ATOM 1203 C CA . ALA A 1 161 ? 7.061 -0.037 -5.365 1.00 81.62 161 ALA A CA 1
ATOM 1204 C C . ALA A 1 161 ? 7.483 -1.003 -6.483 1.00 81.62 161 ALA A C 1
ATOM 1206 O O . ALA A 1 161 ? 8.346 -0.666 -7.297 1.00 81.62 161 ALA A O 1
ATOM 1207 N N . LEU A 1 162 ? 6.852 -2.179 -6.563 1.00 83.56 162 LEU A N 1
ATOM 1208 C CA . LEU A 1 162 ? 7.077 -3.145 -7.639 1.00 83.56 162 LEU A CA 1
ATOM 1209 C C . LEU A 1 162 ? 6.699 -2.567 -9.000 1.00 83.56 162 LEU A C 1
ATOM 1211 O O . LEU A 1 162 ? 7.492 -2.654 -9.934 1.00 83.56 162 LEU A O 1
ATOM 1215 N N . GLU A 1 163 ? 5.526 -1.952 -9.122 1.00 88.19 163 GLU A N 1
ATOM 1216 C CA . GLU A 1 163 ? 5.054 -1.379 -10.383 1.00 88.19 163 GLU A CA 1
ATOM 1217 C C . GLU A 1 163 ? 5.957 -0.233 -10.859 1.00 88.19 163 GLU A C 1
ATOM 1219 O O . GLU A 1 163 ? 6.380 -0.219 -12.014 1.00 88.19 163 GLU A O 1
ATOM 1224 N N . ALA A 1 164 ? 6.347 0.677 -9.963 1.00 84.38 164 ALA A N 1
ATOM 1225 C CA . ALA A 1 164 ? 7.264 1.765 -10.291 1.00 84.38 164 ALA A CA 1
ATOM 1226 C C . ALA A 1 164 ? 8.643 1.241 -10.721 1.00 84.38 164 ALA A C 1
ATOM 1228 O O . ALA A 1 164 ? 9.169 1.654 -11.755 1.00 84.38 164 ALA A O 1
ATOM 1229 N N . THR A 1 165 ? 9.209 0.295 -9.963 1.00 84.06 165 THR A N 1
ATOM 1230 C CA . THR A 1 165 ? 10.547 -0.250 -10.240 1.00 84.06 165 THR A CA 1
ATOM 1231 C C . THR A 1 165 ? 10.562 -1.039 -11.545 1.00 84.06 165 THR A C 1
ATOM 1233 O O . THR A 1 165 ? 11.464 -0.871 -12.363 1.00 84.06 165 THR A O 1
ATOM 1236 N N . THR A 1 166 ? 9.553 -1.883 -11.771 1.00 80.25 166 THR A N 1
ATOM 1237 C CA . THR A 1 166 ? 9.448 -2.681 -12.999 1.00 80.25 166 THR A CA 1
ATOM 1238 C C . THR A 1 166 ? 9.217 -1.796 -14.212 1.00 80.25 166 THR A C 1
ATOM 1240 O O . THR A 1 166 ? 9.940 -1.944 -15.194 1.00 80.25 166 THR A O 1
ATOM 1243 N N . LYS A 1 167 ? 8.296 -0.828 -14.140 1.00 88.12 167 LYS A N 1
ATOM 1244 C CA . LYS A 1 167 ? 8.052 0.122 -15.229 1.00 88.12 167 LYS A CA 1
ATOM 1245 C C . LYS A 1 167 ? 9.309 0.915 -15.574 1.00 88.12 167 LYS A C 1
ATOM 1247 O O . LYS A 1 167 ? 9.691 0.959 -16.739 1.00 88.12 167 LYS A O 1
ATOM 1252 N N . GLN A 1 168 ? 9.988 1.477 -14.574 1.00 87.44 168 GLN A N 1
ATOM 1253 C CA . GLN A 1 168 ? 11.205 2.258 -14.790 1.00 87.44 168 GLN A CA 1
ATOM 1254 C C . GLN A 1 168 ? 12.335 1.407 -15.386 1.00 87.44 168 GLN A C 1
ATOM 1256 O O . GLN A 1 168 ? 13.011 1.845 -16.318 1.00 87.44 168 GLN A O 1
ATOM 1261 N N . ALA A 1 169 ? 12.539 0.186 -14.883 1.00 82.00 169 ALA A N 1
ATOM 1262 C CA . ALA A 1 169 ? 13.559 -0.720 -15.404 1.00 82.00 169 ALA A CA 1
ATOM 1263 C C . ALA A 1 169 ? 13.268 -1.135 -16.854 1.00 82.00 169 ALA A C 1
ATOM 1265 O O . ALA A 1 169 ? 14.180 -1.183 -17.683 1.00 82.00 169 ALA A O 1
ATOM 1266 N N . LEU A 1 170 ? 12.001 -1.405 -17.174 1.00 84.06 170 LEU A N 1
ATOM 1267 C CA . LEU A 1 170 ? 11.577 -1.811 -18.510 1.00 84.06 170 LEU A CA 1
ATOM 1268 C C . LEU A 1 170 ? 11.704 -0.642 -19.495 1.00 84.06 170 LEU A C 1
ATOM 1270 O O . LEU A 1 170 ? 12.309 -0.813 -20.548 1.00 84.06 170 LEU A O 1
ATOM 1274 N N . GLU A 1 171 ? 11.252 0.560 -19.125 1.00 89.75 171 GLU A N 1
ATOM 1275 C CA . GLU A 1 171 ? 11.427 1.779 -19.928 1.00 89.75 171 GLU A CA 1
ATOM 1276 C C . GLU A 1 171 ? 12.908 2.087 -20.192 1.00 89.75 171 GLU A C 1
ATOM 1278 O O . GLU A 1 171 ? 13.288 2.342 -21.335 1.00 89.75 171 GLU A O 1
ATOM 1283 N N . ALA A 1 172 ? 13.764 2.011 -19.167 1.00 85.25 172 ALA A N 1
ATOM 1284 C CA . ALA A 1 172 ? 15.198 2.253 -19.319 1.00 85.25 172 ALA A CA 1
ATOM 1285 C C . ALA A 1 172 ? 15.858 1.219 -20.243 1.00 85.25 172 ALA A C 1
ATOM 1287 O O . ALA A 1 172 ? 16.603 1.584 -21.153 1.00 85.25 172 ALA A O 1
ATOM 1288 N N . THR A 1 173 ? 15.551 -0.066 -20.048 1.00 85.19 173 THR A N 1
ATOM 1289 C CA . THR A 1 173 ? 16.112 -1.152 -20.864 1.00 85.19 173 THR A CA 1
ATOM 1290 C C . THR A 1 173 ? 15.672 -1.030 -22.319 1.00 85.19 173 THR A C 1
ATOM 1292 O O . THR A 1 173 ? 16.486 -1.165 -23.231 1.00 85.19 173 THR A O 1
ATOM 1295 N N . LEU A 1 174 ? 14.393 -0.731 -22.548 1.00 86.88 174 LEU A N 1
ATOM 1296 C CA . LEU A 1 174 ? 13.816 -0.639 -23.884 1.00 86.88 174 LEU A CA 1
ATOM 1297 C C . LEU A 1 174 ? 14.332 0.600 -24.624 1.00 86.88 174 LEU A C 1
ATOM 1299 O O . LEU A 1 174 ? 14.674 0.507 -25.801 1.00 86.88 174 LEU A O 1
ATOM 1303 N N . LYS A 1 175 ? 14.497 1.728 -23.922 1.00 91.00 175 LYS A N 1
ATOM 1304 C CA . LYS A 1 175 ? 15.136 2.930 -24.469 1.00 91.00 175 LYS A CA 1
ATOM 1305 C C . LYS A 1 175 ? 16.580 2.658 -24.896 1.00 91.00 175 LYS A C 1
ATOM 1307 O O . LYS A 1 175 ? 16.922 2.926 -26.043 1.00 91.00 175 LYS A O 1
ATOM 1312 N N . VAL A 1 176 ? 17.398 2.073 -24.018 1.00 89.50 176 VAL A N 1
ATOM 1313 C CA . VAL A 1 176 ? 18.799 1.738 -24.333 1.00 89.50 176 VAL A CA 1
ATOM 1314 C C . VAL A 1 176 ? 18.884 0.754 -25.503 1.00 89.50 176 VAL A C 1
ATOM 1316 O O . VAL A 1 176 ? 19.721 0.923 -26.389 1.00 89.50 176 VAL A O 1
ATOM 1319 N N . ALA A 1 177 ? 18.006 -0.251 -25.546 1.00 84.19 177 ALA A N 1
ATOM 1320 C CA . ALA A 1 177 ? 17.973 -1.220 -26.635 1.00 84.19 177 ALA A CA 1
ATOM 1321 C C . ALA A 1 177 ? 17.607 -0.570 -27.980 1.00 84.19 177 ALA A C 1
ATOM 1323 O O . ALA A 1 177 ? 18.287 -0.815 -28.978 1.00 84.19 177 ALA A O 1
ATOM 1324 N N . LEU A 1 178 ? 16.575 0.281 -28.009 1.00 84.69 178 LEU A N 1
ATOM 1325 C CA . LEU A 1 178 ? 16.156 0.985 -29.223 1.00 84.69 178 LEU A CA 1
ATOM 1326 C C . LEU A 1 178 ? 17.217 1.976 -29.705 1.00 84.69 178 LEU A C 1
ATOM 1328 O O . LEU A 1 178 ? 17.536 1.994 -30.892 1.00 84.69 178 LEU A O 1
ATOM 1332 N N . GLU A 1 179 ? 17.801 2.764 -28.802 1.00 90.06 179 GLU A N 1
ATOM 1333 C CA . GLU A 1 179 ? 18.880 3.701 -29.137 1.00 90.06 179 GLU A CA 1
ATOM 1334 C C . GLU A 1 179 ? 20.120 2.958 -29.657 1.00 90.06 179 GLU A C 1
ATOM 1336 O O . GLU A 1 179 ? 20.711 3.357 -30.663 1.00 90.06 179 GLU A O 1
ATOM 1341 N N . GLY A 1 180 ? 20.478 1.830 -29.036 1.00 86.44 180 GLY A N 1
ATOM 1342 C CA . GLY A 1 180 ? 21.580 0.978 -29.481 1.00 86.44 180 GLY A CA 1
ATOM 1343 C C . GLY A 1 180 ? 21.340 0.364 -30.864 1.00 86.44 180 GLY A C 1
ATOM 1344 O O . GLY A 1 180 ? 22.241 0.372 -31.710 1.00 86.44 180 GLY A O 1
ATOM 1345 N N . GLN A 1 181 ? 20.126 -0.125 -31.132 1.00 85.88 181 GLN A N 1
ATOM 1346 C CA . GLN A 1 181 ? 19.753 -0.641 -32.452 1.00 85.88 181 GLN A CA 1
ATOM 1347 C C . GLN A 1 181 ? 19.766 0.457 -33.516 1.00 85.88 181 GLN A C 1
ATOM 1349 O O . GLN A 1 181 ? 20.344 0.254 -34.585 1.00 85.88 181 GLN A O 1
ATOM 1354 N N . ALA A 1 182 ? 19.202 1.629 -33.218 1.00 84.75 182 ALA A N 1
ATOM 1355 C CA . ALA A 1 182 ? 19.199 2.767 -34.129 1.00 84.75 182 ALA A CA 1
ATOM 1356 C C . ALA A 1 182 ? 20.627 3.212 -34.477 1.00 84.75 182 ALA A C 1
ATOM 1358 O O . ALA A 1 182 ? 20.957 3.346 -35.654 1.00 84.75 182 ALA A O 1
ATOM 1359 N N . ALA A 1 183 ? 21.506 3.345 -33.478 1.00 86.38 183 ALA A N 1
ATOM 1360 C CA . ALA A 1 183 ? 22.905 3.711 -33.692 1.00 86.38 183 ALA A CA 1
ATOM 1361 C C . ALA A 1 183 ? 23.667 2.662 -34.519 1.00 86.38 183 ALA A C 1
ATOM 1363 O O . ALA A 1 183 ? 24.474 3.008 -35.384 1.00 86.38 183 ALA A O 1
ATOM 1364 N N . THR A 1 184 ? 23.401 1.374 -34.281 1.00 86.81 184 THR A N 1
ATOM 1365 C CA . THR A 1 184 ? 24.021 0.278 -35.040 1.00 86.81 184 THR A CA 1
ATOM 1366 C C . THR A 1 184 ? 23.568 0.295 -36.498 1.00 86.81 184 THR A C 1
ATOM 1368 O O . THR A 1 184 ? 24.399 0.213 -37.401 1.00 86.81 184 THR A O 1
ATOM 1371 N N . MET A 1 185 ? 22.265 0.461 -36.736 1.00 83.56 185 MET A N 1
ATOM 1372 C CA . MET A 1 185 ? 21.695 0.541 -38.079 1.00 83.56 185 MET A CA 1
ATOM 1373 C C . MET A 1 185 ? 22.201 1.774 -38.832 1.00 83.56 185 MET A C 1
ATOM 1375 O O . MET A 1 185 ? 22.578 1.666 -39.997 1.00 83.56 185 MET A O 1
ATOM 1379 N N . GLN A 1 186 ? 22.278 2.925 -38.160 1.00 88.75 186 GLN A N 1
ATOM 1380 C CA . GLN A 1 186 ? 22.800 4.151 -38.750 1.00 88.75 186 GLN A CA 1
ATOM 1381 C C . GLN A 1 186 ? 24.268 3.994 -39.161 1.00 88.75 186 GLN A C 1
ATOM 1383 O O . GLN A 1 186 ? 24.604 4.268 -40.311 1.00 88.75 186 GLN A O 1
ATOM 1388 N N . ARG A 1 187 ? 25.130 3.460 -38.283 1.00 86.06 187 ARG A N 1
ATOM 1389 C CA . ARG A 1 187 ? 26.534 3.184 -38.637 1.00 86.06 187 ARG A CA 1
ATOM 1390 C C . ARG A 1 187 ? 26.663 2.194 -39.788 1.00 86.06 187 ARG A C 1
ATOM 1392 O O . ARG A 1 187 ? 27.524 2.374 -40.643 1.00 86.06 187 ARG A O 1
ATOM 1399 N N . ALA A 1 188 ? 25.837 1.149 -39.813 1.00 84.31 188 ALA A N 1
ATOM 1400 C CA . ALA A 1 188 ? 25.863 0.161 -40.886 1.00 84.31 188 ALA A CA 1
ATOM 1401 C C . ALA A 1 188 ? 25.471 0.786 -42.236 1.00 84.31 188 ALA A C 1
ATOM 1403 O O . ALA A 1 188 ? 26.138 0.541 -43.243 1.00 84.31 188 ALA A O 1
ATOM 1404 N N . LEU A 1 189 ? 24.438 1.634 -42.254 1.00 86.12 189 LEU A N 1
ATOM 1405 C CA . LEU A 1 189 ? 24.030 2.383 -43.443 1.00 86.12 189 LEU A CA 1
ATOM 1406 C C . LEU A 1 189 ? 25.115 3.368 -43.893 1.00 86.12 189 LEU A C 1
ATOM 1408 O O . LEU A 1 189 ? 25.477 3.375 -45.067 1.00 86.12 189 LEU A O 1
ATOM 1412 N N . GLU A 1 190 ? 25.680 4.159 -42.982 1.00 89.62 190 GLU A N 1
ATOM 1413 C CA . GLU A 1 190 ? 26.772 5.096 -43.285 1.00 89.62 190 GLU A CA 1
ATOM 1414 C C . GLU A 1 190 ? 28.006 4.374 -43.845 1.00 89.62 190 GLU A C 1
ATOM 1416 O O . GLU A 1 190 ? 28.562 4.792 -44.858 1.00 89.62 190 GLU A O 1
ATOM 1421 N N . ALA A 1 191 ? 28.407 3.247 -43.251 1.00 86.75 191 ALA A N 1
ATOM 1422 C CA . ALA A 1 191 ? 29.533 2.457 -43.743 1.00 86.75 191 ALA A CA 1
ATOM 1423 C C . ALA A 1 191 ? 29.259 1.867 -45.134 1.00 86.75 191 ALA A C 1
ATOM 1425 O O . ALA A 1 191 ? 30.105 1.964 -46.022 1.00 86.75 191 ALA A O 1
ATOM 1426 N N . THR A 1 192 ? 28.064 1.306 -45.345 1.00 85.88 192 THR A N 1
ATOM 1427 C CA . THR A 1 192 ? 27.689 0.684 -46.625 1.00 85.88 192 THR A CA 1
ATOM 1428 C C . THR A 1 192 ? 27.594 1.724 -47.740 1.00 85.88 192 THR A C 1
ATOM 1430 O O . THR A 1 192 ? 28.108 1.512 -48.836 1.00 85.88 192 THR A O 1
ATOM 1433 N N . THR A 1 193 ? 26.970 2.871 -47.463 1.00 84.50 193 THR A N 1
ATOM 1434 C CA . THR A 1 193 ? 26.847 3.975 -48.427 1.00 84.50 193 THR A CA 1
ATOM 1435 C C . THR A 1 193 ? 28.207 4.577 -48.762 1.00 84.50 193 THR A C 1
ATOM 1437 O O . THR A 1 193 ? 28.510 4.760 -49.940 1.00 84.50 193 THR A O 1
ATOM 1440 N N . LYS A 1 194 ? 29.062 4.809 -47.758 1.00 89.56 194 LYS A N 1
ATOM 1441 C CA . LYS A 1 194 ? 30.431 5.289 -47.967 1.00 89.56 194 LYS A CA 1
ATOM 1442 C C . LYS A 1 194 ? 31.241 4.320 -48.826 1.00 89.56 194 LYS A C 1
ATOM 1444 O O . LYS A 1 194 ? 31.820 4.743 -49.820 1.00 89.56 194 LYS A O 1
ATOM 1449 N N . GLN A 1 195 ? 31.223 3.027 -48.501 1.00 88.19 195 GLN A N 1
ATOM 1450 C CA . GLN A 1 195 ? 31.937 2.008 -49.271 1.00 88.19 195 GLN A CA 1
ATOM 1451 C C . GLN A 1 195 ? 31.424 1.919 -50.717 1.00 88.19 195 GLN A C 1
ATOM 1453 O O . GLN A 1 195 ? 32.219 1.791 -51.648 1.00 88.19 195 GLN A O 1
ATOM 1458 N N . ALA A 1 196 ? 30.107 2.012 -50.923 1.00 85.94 196 ALA A N 1
ATOM 1459 C CA . ALA A 1 196 ? 29.515 2.003 -52.257 1.00 85.94 196 ALA A CA 1
ATOM 1460 C C . ALA A 1 196 ? 29.950 3.224 -53.084 1.00 85.94 196 ALA A C 1
ATOM 1462 O O . ALA A 1 196 ? 30.337 3.071 -54.243 1.00 85.94 196 ALA A O 1
ATOM 1463 N N . LEU A 1 197 ? 29.933 4.420 -52.487 1.00 87.94 197 LEU A N 1
ATOM 1464 C CA . LEU A 1 197 ? 30.366 5.655 -53.144 1.00 87.94 197 LEU A CA 1
ATOM 1465 C C . LEU A 1 197 ? 31.864 5.639 -53.462 1.00 87.94 197 LEU A C 1
ATOM 1467 O O . LEU A 1 197 ? 32.250 5.990 -54.574 1.00 87.94 197 LEU A O 1
ATOM 1471 N N . GLU A 1 198 ? 32.705 5.191 -52.529 1.00 89.69 198 GLU A N 1
ATOM 1472 C CA . GLU A 1 198 ? 34.151 5.053 -52.747 1.00 89.69 198 GLU A CA 1
ATOM 1473 C C . GLU A 1 198 ? 34.457 4.034 -53.854 1.00 89.69 198 GLU A C 1
ATOM 1475 O O . GLU A 1 198 ? 35.275 4.305 -54.734 1.00 89.69 198 GLU A O 1
ATOM 1480 N N . GLY A 1 199 ? 33.754 2.897 -53.876 1.00 86.81 199 GLY A N 1
ATOM 1481 C CA . GLY A 1 199 ? 33.885 1.896 -54.935 1.00 86.81 199 GLY A CA 1
ATOM 1482 C C . GLY A 1 199 ? 33.459 2.419 -56.310 1.00 86.81 199 GLY A C 1
ATOM 1483 O O . GLY A 1 199 ? 34.153 2.193 -57.306 1.00 86.81 199 GLY A O 1
ATOM 1484 N N . GLN A 1 200 ? 32.350 3.163 -56.380 1.00 86.88 200 GLN A N 1
ATOM 1485 C CA . GLN A 1 200 ? 31.907 3.814 -57.617 1.00 86.88 200 GLN A CA 1
ATOM 1486 C C . GLN A 1 200 ? 32.902 4.877 -58.089 1.00 86.88 200 GLN A C 1
ATOM 1488 O O . GLN A 1 200 ? 33.246 4.900 -59.271 1.00 86.88 200 GLN A O 1
ATOM 1493 N N . ALA A 1 201 ? 33.404 5.713 -57.178 1.00 85.12 201 ALA A N 1
ATOM 1494 C CA . ALA A 1 201 ? 34.398 6.732 -57.490 1.00 85.12 201 ALA A CA 1
ATOM 1495 C C . ALA A 1 201 ? 35.693 6.107 -58.030 1.00 85.12 201 ALA A C 1
ATOM 1497 O O . ALA A 1 201 ? 36.177 6.530 -59.079 1.00 85.12 201 ALA A O 1
ATOM 1498 N N . ALA A 1 202 ? 36.201 5.053 -57.384 1.00 87.81 202 ALA A N 1
ATOM 1499 C CA . ALA A 1 202 ? 37.389 4.333 -57.840 1.00 87.81 202 ALA A CA 1
ATOM 1500 C C . ALA A 1 202 ? 37.186 3.702 -59.227 1.00 87.81 202 ALA A C 1
ATOM 1502 O O . ALA A 1 202 ? 38.051 3.812 -60.094 1.00 87.81 202 ALA A O 1
ATOM 1503 N N . THR A 1 203 ? 36.021 3.091 -59.466 1.00 87.88 203 THR A N 1
ATOM 1504 C CA . THR A 1 203 ? 35.685 2.489 -60.767 1.00 87.88 203 THR A CA 1
ATOM 1505 C C . THR A 1 203 ? 35.613 3.549 -61.867 1.00 87.88 203 THR A C 1
ATOM 1507 O O . THR A 1 203 ? 36.166 3.366 -62.951 1.00 87.88 203 THR A O 1
ATOM 1510 N N . MET A 1 204 ? 34.967 4.685 -61.588 1.00 86.00 204 MET A N 1
ATOM 1511 C CA . MET A 1 204 ? 34.863 5.800 -62.528 1.00 86.00 204 MET A CA 1
ATOM 1512 C C . MET A 1 204 ? 36.232 6.417 -62.822 1.00 86.00 204 MET A C 1
ATOM 1514 O O . MET A 1 204 ? 36.535 6.701 -63.980 1.00 86.00 204 MET A O 1
ATOM 1518 N N . GLN A 1 205 ? 37.075 6.581 -61.801 1.00 88.75 205 GLN A N 1
ATOM 1519 C CA . GLN A 1 205 ? 38.430 7.089 -61.968 1.00 88.75 205 GLN A CA 1
ATOM 1520 C C . GLN A 1 205 ? 39.270 6.156 -62.850 1.00 88.75 205 GLN A C 1
ATOM 1522 O O . GLN A 1 205 ? 39.865 6.618 -63.821 1.00 88.75 205 GLN A O 1
ATOM 1527 N N . GLN A 1 206 ? 39.250 4.845 -62.592 1.00 87.44 206 GLN A N 1
ATOM 1528 C CA . GLN A 1 206 ? 39.953 3.870 -63.434 1.00 87.44 206 GLN A CA 1
ATOM 1529 C C . GLN A 1 206 ? 39.442 3.872 -64.880 1.00 87.44 206 GLN A C 1
ATOM 1531 O O . GLN A 1 206 ? 40.239 3.814 -65.817 1.00 87.44 206 GLN A O 1
ATOM 1536 N N . ALA A 1 207 ? 38.126 3.972 -65.083 1.00 86.31 207 ALA A N 1
ATOM 1537 C CA . ALA A 1 207 ? 37.539 4.041 -66.419 1.00 86.31 207 ALA A CA 1
ATOM 1538 C C . ALA A 1 207 ? 37.969 5.312 -67.174 1.00 86.31 207 ALA A C 1
ATOM 1540 O O . ALA A 1 207 ? 38.308 5.243 -68.359 1.00 86.31 207 ALA A O 1
ATOM 1541 N N . LEU A 1 208 ? 38.001 6.463 -66.494 1.00 86.50 208 LEU A N 1
ATOM 1542 C CA . LEU A 1 208 ? 38.485 7.724 -67.059 1.00 86.50 208 LEU A CA 1
ATOM 1543 C C . LEU A 1 208 ? 39.977 7.654 -67.397 1.00 86.50 208 LEU A C 1
ATOM 1545 O O . LEU A 1 208 ? 40.367 8.031 -68.502 1.00 86.50 208 LEU A O 1
ATOM 1549 N N . GLU A 1 209 ? 40.812 7.133 -66.498 1.00 89.06 209 GLU A N 1
ATOM 1550 C CA . GLU A 1 209 ? 42.250 6.951 -66.734 1.00 89.06 209 GLU A CA 1
ATOM 1551 C C . GLU A 1 209 ? 42.518 6.015 -67.922 1.00 89.06 209 GLU A C 1
ATOM 1553 O O . GLU A 1 209 ? 43.329 6.332 -68.794 1.00 89.06 209 GLU A O 1
ATOM 1558 N N . ALA A 1 210 ? 41.800 4.893 -68.018 1.00 86.31 210 ALA A N 1
ATOM 1559 C CA . ALA A 1 210 ? 41.931 3.967 -69.139 1.00 86.31 210 ALA A CA 1
ATOM 1560 C C . ALA A 1 210 ? 41.510 4.615 -70.468 1.00 86.31 210 ALA A C 1
ATOM 1562 O O . ALA A 1 210 ? 42.242 4.538 -71.457 1.00 86.31 210 ALA A O 1
ATOM 1563 N N . THR A 1 211 ? 40.366 5.307 -70.480 1.00 87.75 211 THR A N 1
ATOM 1564 C CA . THR A 1 211 ? 39.829 5.962 -71.684 1.00 87.75 211 THR A CA 1
ATOM 1565 C C . THR A 1 211 ? 40.740 7.092 -72.158 1.00 87.75 211 THR A C 1
ATOM 1567 O O . THR A 1 211 ? 41.041 7.197 -73.346 1.00 87.75 211 THR A O 1
ATOM 1570 N N . THR A 1 212 ? 41.226 7.927 -71.238 1.00 84.69 212 THR A N 1
ATOM 1571 C CA . THR A 1 212 ? 42.140 9.034 -71.561 1.00 84.69 212 THR A CA 1
ATOM 1572 C C . THR A 1 212 ? 43.489 8.527 -72.052 1.00 84.69 212 THR A C 1
ATOM 1574 O O . THR A 1 212 ? 44.001 9.033 -73.051 1.00 84.69 212 THR A O 1
ATOM 1577 N N . LYS A 1 213 ? 44.046 7.487 -71.418 1.00 89.31 213 LYS A N 1
ATOM 1578 C CA . LYS A 1 213 ? 45.280 6.844 -71.878 1.00 89.31 213 LYS A CA 1
ATOM 1579 C C . LYS A 1 213 ? 45.119 6.278 -73.289 1.00 89.31 213 LYS A C 1
ATOM 1581 O O . LYS A 1 213 ? 45.952 6.568 -74.143 1.00 89.31 213 LYS A O 1
ATOM 1586 N N . GLN A 1 214 ? 44.038 5.542 -73.550 1.00 87.69 214 GLN A N 1
ATOM 1587 C CA . GLN A 1 214 ? 43.761 4.982 -74.873 1.00 87.69 214 GLN A CA 1
ATOM 1588 C C . GLN A 1 214 ? 43.590 6.081 -75.933 1.00 87.69 214 GLN A C 1
ATOM 1590 O O . GLN A 1 214 ? 44.125 5.965 -77.035 1.00 87.69 214 GLN A O 1
ATOM 1595 N N . ALA A 1 215 ? 42.887 7.169 -75.603 1.00 85.25 215 ALA A N 1
ATOM 1596 C CA . ALA A 1 215 ? 42.708 8.303 -76.506 1.00 85.25 215 ALA A CA 1
ATOM 1597 C C . ALA A 1 215 ? 44.041 8.995 -76.835 1.00 85.25 215 ALA A C 1
ATOM 1599 O O . ALA A 1 215 ? 44.316 9.272 -78.003 1.00 85.25 215 ALA A O 1
ATOM 1600 N N . LEU A 1 216 ? 44.892 9.229 -75.830 1.00 86.25 216 LEU A N 1
ATOM 1601 C CA . LEU A 1 216 ? 46.217 9.825 -76.019 1.00 86.25 216 LEU A CA 1
ATOM 1602 C C . LEU A 1 216 ? 47.143 8.920 -76.837 1.00 86.25 216 LEU A C 1
ATOM 1604 O O . LEU A 1 216 ? 47.846 9.408 -77.718 1.00 86.25 216 LEU A O 1
ATOM 1608 N N . GLU A 1 217 ? 47.135 7.610 -76.583 1.00 87.25 217 GLU A N 1
ATOM 1609 C CA . GLU A 1 217 ? 47.911 6.636 -77.358 1.00 87.25 21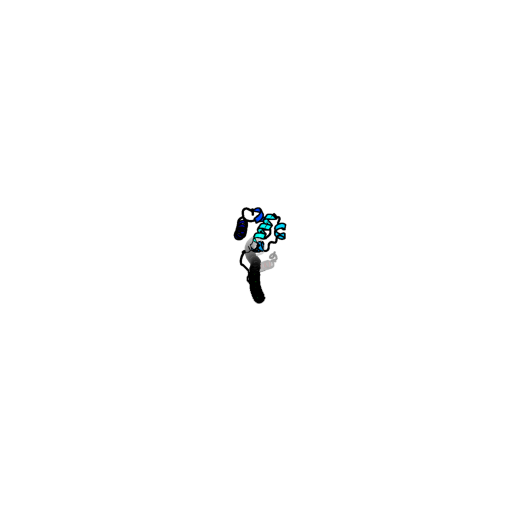7 GLU A CA 1
ATOM 1610 C C . GLU A 1 217 ? 47.437 6.576 -78.819 1.00 87.25 217 GLU A C 1
ATOM 1612 O O . GLU A 1 217 ? 48.263 6.591 -79.732 1.00 87.25 217 GLU A O 1
ATOM 1617 N N . GLY A 1 218 ? 46.121 6.606 -79.058 1.00 85.94 218 GLY A N 1
ATOM 1618 C CA . GLY A 1 218 ? 45.547 6.678 -80.404 1.00 85.94 218 GLY A CA 1
ATOM 1619 C C . GLY A 1 218 ? 45.902 7.973 -81.141 1.00 85.94 218 GLY A C 1
ATOM 1620 O O . GLY A 1 218 ? 46.295 7.939 -82.311 1.00 85.94 218 GLY A O 1
ATOM 1621 N N . GLN A 1 219 ? 45.837 9.120 -80.457 1.00 84.75 219 GLN A N 1
ATOM 1622 C CA . GLN A 1 219 ? 46.271 10.402 -81.019 1.00 84.75 219 GLN A CA 1
ATOM 1623 C C . GLN A 1 219 ? 47.769 10.399 -81.335 1.00 84.75 219 GLN A C 1
ATOM 1625 O O . GLN A 1 219 ? 48.149 10.799 -82.432 1.00 84.75 219 GLN A O 1
ATOM 1630 N N . ALA A 1 220 ? 48.611 9.901 -80.427 1.00 81.94 220 ALA A N 1
ATOM 1631 C CA . ALA A 1 220 ? 50.053 9.801 -80.637 1.00 81.94 220 ALA A CA 1
ATOM 1632 C C . ALA A 1 220 ? 50.413 8.877 -81.814 1.00 81.94 220 ALA A C 1
ATOM 1634 O O . ALA A 1 220 ? 51.307 9.189 -82.599 1.00 81.94 220 ALA A O 1
ATOM 1635 N N . ALA A 1 221 ? 49.704 7.757 -81.978 1.00 83.06 221 ALA A N 1
ATOM 1636 C CA . ALA A 1 221 ? 49.887 6.873 -83.127 1.00 83.06 221 ALA A CA 1
ATOM 1637 C C . ALA A 1 221 ? 49.502 7.568 -84.444 1.00 83.06 221 ALA A C 1
ATOM 1639 O O . ALA A 1 221 ? 50.235 7.481 -85.430 1.00 83.06 221 ALA A O 1
ATOM 1640 N N . THR A 1 222 ? 48.389 8.306 -84.443 1.00 85.88 222 THR A N 1
ATOM 1641 C CA . THR A 1 222 ? 47.904 9.041 -85.620 1.00 85.88 222 THR A CA 1
ATOM 1642 C C . THR A 1 222 ? 48.860 10.171 -86.009 1.00 85.88 222 THR A C 1
ATOM 1644 O O . THR A 1 222 ? 49.192 10.323 -87.184 1.00 85.88 222 THR A O 1
ATOM 1647 N N . THR A 1 223 ? 49.357 10.947 -85.039 1.00 81.12 223 THR A N 1
ATOM 1648 C CA . THR A 1 223 ? 50.326 12.022 -85.302 1.00 81.12 223 THR A CA 1
ATOM 1649 C C . THR A 1 223 ? 51.663 11.473 -85.776 1.00 81.12 223 THR A C 1
ATOM 1651 O O . THR A 1 223 ? 52.245 12.036 -86.703 1.00 81.12 223 THR A O 1
ATOM 1654 N N . LYS A 1 224 ? 52.128 10.350 -85.213 1.00 82.31 224 LYS A N 1
ATOM 1655 C CA . LYS A 1 224 ? 53.326 9.655 -85.694 1.00 82.31 224 LYS A CA 1
ATOM 1656 C C . LYS A 1 224 ? 53.171 9.225 -87.154 1.00 82.31 224 LYS A C 1
ATOM 1658 O O . LYS A 1 224 ? 54.039 9.546 -87.960 1.00 82.31 224 LYS A O 1
ATOM 1663 N N . GLN A 1 225 ? 52.062 8.576 -87.514 1.00 82.50 225 GLN A N 1
ATOM 1664 C CA . GLN A 1 225 ? 51.801 8.183 -88.905 1.00 82.50 225 GLN A CA 1
ATOM 1665 C C . GLN A 1 225 ? 51.731 9.394 -89.847 1.00 82.50 225 GLN A C 1
ATOM 1667 O O . GLN A 1 225 ? 52.291 9.355 -90.941 1.00 82.50 225 GLN A O 1
ATOM 1672 N N . ALA A 1 226 ? 51.090 10.487 -89.425 1.00 81.81 226 ALA A N 1
ATOM 1673 C CA . ALA A 1 226 ? 51.009 11.713 -90.218 1.00 81.81 226 ALA A CA 1
ATOM 1674 C C . ALA A 1 226 ? 52.387 12.370 -90.426 1.00 81.81 226 ALA A C 1
ATOM 1676 O O . ALA A 1 226 ? 52.697 12.821 -91.532 1.00 81.81 226 ALA A O 1
ATOM 1677 N N . LEU A 1 227 ? 53.234 12.393 -89.391 1.00 79.94 227 LEU A N 1
ATOM 1678 C CA . LEU A 1 227 ? 54.612 12.882 -89.477 1.00 79.94 227 LEU A CA 1
ATOM 1679 C C . LEU A 1 227 ? 55.461 12.008 -90.401 1.00 79.94 227 LEU A C 1
ATOM 1681 O O . LEU A 1 227 ? 56.143 12.544 -91.269 1.00 79.94 227 LEU A O 1
ATOM 1685 N N . GLU A 1 228 ? 55.388 10.682 -90.265 1.00 80.00 228 GLU A N 1
ATOM 1686 C CA . GLU A 1 228 ? 56.099 9.742 -91.141 1.00 80.00 228 GLU A CA 1
ATOM 1687 C C . GLU A 1 228 ? 55.670 9.902 -92.606 1.00 80.00 228 GLU A C 1
ATOM 1689 O O . GLU A 1 228 ? 56.521 9.954 -93.497 1.00 80.00 228 GLU A O 1
ATOM 1694 N N . ALA A 1 229 ? 54.368 10.051 -92.868 1.00 79.62 229 ALA A N 1
ATOM 1695 C CA . ALA A 1 229 ? 53.850 10.300 -94.210 1.00 79.62 229 ALA A CA 1
ATOM 1696 C C . ALA A 1 229 ? 54.356 11.636 -94.780 1.00 79.62 229 ALA A C 1
ATOM 1698 O O . ALA A 1 229 ? 54.835 11.680 -95.913 1.00 79.62 229 ALA A O 1
ATOM 1699 N N . THR A 1 230 ? 54.316 12.708 -93.983 1.00 79.00 230 THR A N 1
ATOM 1700 C CA . THR A 1 230 ? 54.790 14.041 -94.395 1.00 79.00 230 THR A CA 1
ATOM 1701 C C . THR A 1 230 ? 56.296 14.043 -94.654 1.00 79.00 230 THR A C 1
ATOM 1703 O O . THR A 1 230 ? 56.747 14.583 -95.663 1.00 79.00 230 THR A O 1
ATOM 1706 N N . LEU A 1 231 ? 57.084 13.395 -93.791 1.00 77.75 231 LEU A N 1
ATOM 1707 C CA . LEU A 1 231 ? 58.529 13.259 -93.961 1.00 77.75 231 LEU A CA 1
ATOM 1708 C C . LEU A 1 231 ? 58.861 12.465 -95.227 1.00 77.75 231 LEU A C 1
ATOM 1710 O O . LEU A 1 231 ? 59.749 12.855 -95.980 1.00 77.75 231 LEU A O 1
ATOM 1714 N N . LYS A 1 232 ? 58.124 11.382 -95.497 1.00 76.50 232 LYS A N 1
ATOM 1715 C CA . LYS A 1 232 ? 58.302 10.579 -96.711 1.00 76.50 232 LYS A CA 1
ATOM 1716 C C . LYS A 1 232 ? 58.016 11.391 -97.976 1.00 76.50 232 LYS A C 1
ATOM 1718 O O . LYS A 1 232 ? 58.784 11.290 -98.931 1.00 76.50 232 LYS A O 1
ATOM 1723 N N . VAL A 1 233 ? 56.962 12.212 -97.980 1.00 79.12 233 VAL A N 1
ATOM 1724 C CA . VAL A 1 233 ? 56.658 13.137 -99.089 1.00 79.12 233 VAL A CA 1
ATOM 1725 C C . VAL A 1 233 ? 57.770 14.175 -99.242 1.00 79.12 233 VAL A C 1
ATOM 1727 O O . VAL A 1 233 ? 58.352 14.277 -100.316 1.00 79.12 233 VAL A O 1
ATOM 1730 N N . ALA A 1 234 ? 58.164 14.849 -98.158 1.00 73.25 234 ALA A N 1
ATOM 1731 C CA . ALA A 1 234 ? 59.222 15.857 -98.189 1.00 73.25 234 ALA A CA 1
ATOM 1732 C C . ALA A 1 234 ? 60.568 15.293 -98.680 1.00 73.25 234 ALA A C 1
ATOM 1734 O O . ALA A 1 234 ? 61.248 15.928 -99.481 1.00 73.25 234 ALA A O 1
ATOM 1735 N N . LEU A 1 235 ? 60.954 14.089 -98.248 1.00 71.69 235 LEU A N 1
ATOM 1736 C CA . LEU A 1 235 ? 62.161 13.408 -98.728 1.00 71.69 235 LEU A CA 1
ATOM 1737 C C . LEU A 1 235 ? 62.067 13.030 -100.212 1.00 71.69 235 LEU A C 1
ATOM 1739 O O . LEU A 1 235 ? 63.073 13.079 -100.919 1.00 71.69 235 LEU A O 1
ATOM 1743 N N . SER A 1 236 ? 60.873 12.673 -100.689 1.00 70.25 236 SER A N 1
ATOM 1744 C CA . SER A 1 236 ? 60.632 12.333 -102.096 1.00 70.25 236 SER A CA 1
ATOM 1745 C C . SER A 1 236 ? 60.710 13.568 -102.995 1.00 70.25 236 SER A C 1
ATOM 1747 O O . SER A 1 236 ? 61.413 13.535 -104.004 1.00 70.25 236 SER A O 1
ATOM 1749 N N . ASP A 1 237 ? 60.068 14.667 -102.596 1.00 70.19 237 ASP A N 1
ATOM 1750 C CA . ASP A 1 237 ? 60.054 15.934 -103.338 1.00 70.19 237 ASP A CA 1
ATOM 1751 C C . ASP A 1 237 ? 61.443 16.579 -103.373 1.00 70.19 237 ASP A C 1
ATOM 1753 O O . ASP A 1 237 ? 61.897 17.081 -104.403 1.00 70.19 237 ASP A O 1
ATOM 1757 N N . ASN A 1 238 ? 62.173 16.511 -102.257 1.00 59.09 238 ASN A N 1
ATOM 1758 C CA . ASN A 1 238 ? 63.500 17.100 -102.164 1.00 59.09 238 ASN A CA 1
ATOM 1759 C C . ASN A 1 238 ? 64.553 16.257 -102.909 1.00 59.09 238 ASN A C 1
ATOM 1761 O O . ASN A 1 238 ? 65.558 16.793 -103.351 1.00 59.09 238 ASN A O 1
ATOM 1765 N N . ARG A 1 239 ? 64.312 14.967 -103.191 1.00 54.81 239 ARG A N 1
ATOM 1766 C CA . ARG A 1 239 ? 65.228 14.120 -103.984 1.00 54.81 239 ARG A CA 1
ATOM 1767 C C . ARG A 1 239 ? 65.566 14.701 -105.368 1.00 54.81 239 ARG A C 1
ATOM 1769 O O . ARG A 1 239 ? 66.630 14.398 -105.899 1.00 54.81 239 ARG A O 1
ATOM 1776 N N . ALA A 1 240 ? 64.701 15.545 -105.936 1.00 55.09 240 ALA A N 1
ATOM 1777 C CA . ALA A 1 240 ? 64.939 16.230 -107.208 1.00 55.09 240 ALA A CA 1
ATOM 1778 C C . ALA A 1 240 ? 65.842 17.482 -107.099 1.00 55.09 240 ALA A C 1
ATOM 1780 O O . ALA A 1 240 ? 66.371 17.938 -108.110 1.00 55.09 240 ALA A O 1
ATOM 1781 N N . ALA A 1 241 ? 66.041 18.032 -105.895 1.00 52.78 241 ALA A N 1
ATOM 1782 C CA . ALA A 1 241 ? 66.772 19.282 -105.660 1.00 52.78 241 ALA A CA 1
ATOM 1783 C C . ALA A 1 241 ? 68.187 19.090 -105.071 1.00 52.78 241 ALA A C 1
ATOM 1785 O O . ALA A 1 241 ? 68.951 20.053 -104.975 1.00 52.78 241 ALA A O 1
ATOM 1786 N N . TRP A 1 242 ? 68.570 17.871 -104.673 1.00 49.38 242 TRP A N 1
ATOM 1787 C CA . TRP A 1 242 ? 69.857 17.631 -104.008 1.00 49.38 242 TRP A CA 1
ATOM 1788 C C . TRP A 1 242 ? 70.971 17.399 -105.026 1.00 49.38 242 TRP A C 1
ATOM 1790 O O . TRP A 1 242 ? 70.874 16.563 -105.919 1.00 49.38 242 TRP A O 1
ATOM 1800 N N . ARG A 1 243 ? 72.077 18.130 -104.858 1.00 45.56 243 ARG A N 1
ATOM 1801 C CA . ARG A 1 243 ? 73.231 18.127 -105.772 1.00 45.56 243 ARG A CA 1
ATOM 1802 C C . ARG A 1 243 ? 74.177 16.923 -105.595 1.00 45.56 243 ARG A C 1
ATOM 1804 O O . ARG A 1 243 ? 75.229 16.898 -106.225 1.00 45.56 243 ARG A O 1
ATOM 1811 N N . PHE A 1 244 ? 73.818 15.938 -104.765 1.00 46.34 244 PHE A N 1
ATOM 1812 C CA . PHE A 1 244 ? 74.605 14.725 -104.514 1.00 46.34 244 PHE A CA 1
ATOM 1813 C C . PHE A 1 244 ? 73.712 13.470 -104.505 1.00 46.34 244 PHE A C 1
ATOM 1815 O O . PHE A 1 244 ? 72.608 13.518 -103.958 1.00 46.34 244 PHE A O 1
ATOM 1822 N N . PRO A 1 245 ? 74.159 12.342 -105.090 1.00 48.41 245 PRO A N 1
ATOM 1823 C CA . PRO A 1 245 ? 73.361 11.123 -105.160 1.00 48.41 245 PRO A CA 1
ATOM 1824 C C . PRO A 1 245 ? 73.175 10.484 -103.773 1.00 48.41 245 PRO A C 1
ATOM 1826 O O . PRO A 1 245 ? 74.137 10.198 -103.069 1.00 48.41 245 PRO A O 1
ATOM 1829 N N . VAL A 1 246 ? 71.916 10.198 -103.418 1.00 53.31 246 VAL A N 1
ATOM 1830 C CA . VAL A 1 246 ? 71.427 9.581 -102.158 1.00 53.31 246 VAL A CA 1
ATOM 1831 C C . VAL A 1 246 ? 71.907 8.122 -101.953 1.00 53.31 246 VAL A C 1
ATOM 1833 O O . VAL A 1 246 ? 71.417 7.408 -101.089 1.00 53.31 246 VAL A O 1
ATOM 1836 N N . SER A 1 247 ? 72.872 7.642 -102.739 1.00 54.41 247 SER A N 1
ATOM 1837 C CA . SER A 1 247 ? 73.443 6.293 -102.623 1.00 54.41 247 SER A CA 1
ATOM 1838 C C . SER A 1 247 ? 74.547 6.171 -101.563 1.00 54.41 247 SER A C 1
ATOM 1840 O O . SER A 1 247 ? 75.022 5.068 -101.323 1.00 54.41 247 SER A O 1
ATOM 1842 N N . THR A 1 248 ? 74.974 7.275 -100.943 1.00 54.59 248 THR A N 1
ATOM 1843 C CA . THR A 1 248 ? 76.004 7.300 -99.882 1.00 54.59 248 THR A CA 1
ATOM 1844 C C . THR A 1 248 ? 75.451 7.589 -98.487 1.00 54.59 248 THR A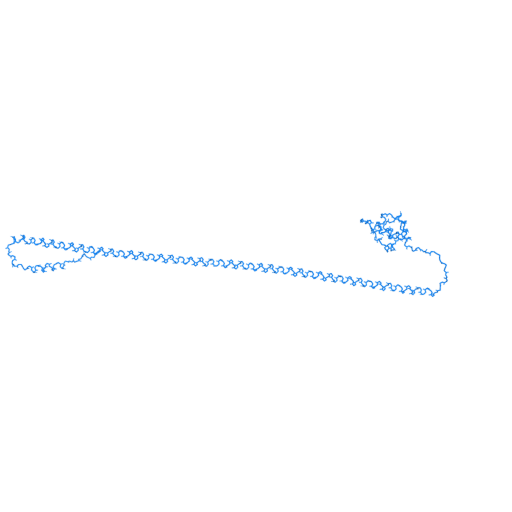 C 1
ATOM 1846 O O . THR A 1 248 ? 76.213 7.611 -97.524 1.00 54.59 248 THR A O 1
ATOM 1849 N N . VAL A 1 249 ? 74.140 7.812 -98.360 1.00 58.84 249 VAL A N 1
ATOM 1850 C CA . VAL A 1 249 ? 73.487 7.987 -97.058 1.00 58.84 249 VAL A CA 1
ATOM 1851 C C . VAL A 1 249 ? 73.082 6.612 -96.545 1.00 58.84 249 VAL A C 1
ATOM 1853 O O . VAL A 1 249 ? 72.200 5.971 -97.115 1.00 58.84 249 VAL A O 1
ATOM 1856 N N . ASP A 1 250 ? 73.738 6.166 -95.476 1.00 64.19 250 ASP A N 1
ATOM 1857 C CA . ASP A 1 250 ? 73.319 4.985 -94.729 1.00 64.19 250 ASP A CA 1
ATOM 1858 C C . ASP A 1 250 ? 72.040 5.324 -93.948 1.00 64.19 250 ASP A C 1
ATOM 1860 O O . ASP A 1 250 ? 72.057 5.956 -92.887 1.00 64.19 250 ASP A O 1
ATOM 1864 N N . TRP A 1 251 ? 70.902 4.955 -94.530 1.00 64.56 251 TRP A N 1
ATOM 1865 C CA . TRP A 1 251 ? 69.587 5.206 -93.950 1.00 64.56 251 TRP A CA 1
ATOM 1866 C C . TRP A 1 251 ? 69.362 4.438 -92.644 1.00 64.56 251 TRP A C 1
ATOM 1868 O O . TRP A 1 251 ? 68.603 4.920 -91.803 1.00 64.56 251 TRP A O 1
ATOM 1878 N N . ASP A 1 252 ? 70.068 3.325 -92.415 1.00 65.44 252 ASP A N 1
ATOM 1879 C CA . ASP A 1 252 ? 69.982 2.579 -91.157 1.00 65.44 252 ASP A CA 1
ATOM 1880 C C . ASP A 1 252 ? 70.675 3.336 -90.017 1.00 65.44 252 ASP A C 1
ATOM 1882 O O . ASP A 1 252 ? 70.212 3.303 -88.875 1.00 65.44 252 ASP A O 1
ATOM 1886 N N . GLU A 1 253 ? 71.757 4.061 -90.314 1.00 71.31 253 GLU A N 1
ATOM 1887 C CA . GLU A 1 253 ? 72.439 4.961 -89.373 1.00 71.31 253 GLU A CA 1
ATOM 1888 C C . GLU A 1 253 ? 71.533 6.142 -88.991 1.00 71.31 253 GLU A C 1
ATOM 1890 O O . GLU A 1 253 ? 71.363 6.453 -87.810 1.00 71.31 253 GLU A O 1
ATOM 1895 N N . VAL A 1 254 ? 70.885 6.766 -89.982 1.00 68.62 254 VAL A N 1
ATOM 1896 C CA . VAL A 1 254 ? 69.948 7.880 -89.760 1.00 68.62 254 VAL A CA 1
ATOM 1897 C C . VAL A 1 254 ? 68.745 7.419 -88.941 1.00 68.62 254 VAL A C 1
ATOM 1899 O O . VAL A 1 254 ? 68.364 8.086 -87.980 1.00 68.62 254 VAL A O 1
ATOM 1902 N N . GLN A 1 255 ? 68.178 6.256 -89.261 1.00 65.06 255 GLN A N 1
ATOM 1903 C CA . GLN A 1 255 ? 67.035 5.704 -88.543 1.00 65.06 255 GLN A CA 1
ATOM 1904 C C . GLN A 1 255 ? 67.404 5.291 -87.109 1.00 65.06 255 GLN A C 1
ATOM 1906 O O . GLN A 1 255 ? 66.635 5.564 -86.186 1.00 65.06 255 GLN A O 1
ATOM 1911 N N . ARG A 1 256 ? 68.600 4.719 -86.885 1.00 69.94 256 ARG A N 1
ATOM 1912 C CA . ARG A 1 256 ? 69.136 4.443 -85.536 1.00 69.94 256 ARG A CA 1
ATOM 1913 C C . ARG A 1 256 ? 69.348 5.724 -84.731 1.00 69.94 256 ARG A C 1
ATOM 1915 O O . ARG A 1 256 ? 68.976 5.773 -83.561 1.00 69.94 256 ARG A O 1
ATOM 1922 N N . SER A 1 257 ? 69.907 6.761 -85.349 1.00 69.94 257 SER A N 1
ATOM 1923 C CA . SER A 1 257 ? 70.162 8.045 -84.689 1.00 69.94 257 SER A CA 1
ATOM 1924 C C . SER A 1 257 ? 68.854 8.766 -84.335 1.00 69.94 257 SER A C 1
ATOM 1926 O O . SER A 1 257 ? 68.708 9.305 -83.240 1.00 69.94 257 SER A O 1
ATOM 1928 N N . TRP A 1 258 ? 67.847 8.684 -85.210 1.00 65.75 258 TRP A N 1
ATOM 1929 C CA . TRP A 1 258 ? 66.519 9.245 -84.961 1.00 65.75 258 TRP A CA 1
ATOM 1930 C C . TRP A 1 258 ? 65.737 8.467 -83.891 1.00 65.75 258 TRP A C 1
ATOM 1932 O O . TRP A 1 258 ? 65.092 9.071 -83.037 1.00 65.75 258 TRP A O 1
ATOM 1942 N N . ALA A 1 259 ? 65.850 7.134 -83.873 1.00 65.19 259 ALA A N 1
ATOM 1943 C CA . ALA A 1 259 ? 65.286 6.299 -82.812 1.00 65.19 259 ALA A CA 1
ATOM 1944 C C . ALA A 1 259 ? 65.917 6.608 -81.446 1.00 65.19 259 ALA A C 1
ATOM 1946 O O . ALA A 1 259 ? 65.201 6.729 -80.456 1.00 65.19 259 ALA A O 1
ATOM 1947 N N . LYS A 1 260 ? 67.240 6.813 -81.405 1.00 70.62 260 LYS A N 1
ATOM 1948 C CA . LYS A 1 260 ? 67.964 7.205 -80.190 1.00 70.62 260 LYS A CA 1
ATOM 1949 C C . LYS A 1 260 ? 67.537 8.587 -79.689 1.00 70.62 260 LYS A C 1
ATOM 1951 O O . LYS A 1 260 ? 67.292 8.756 -78.501 1.00 70.62 260 LYS A O 1
ATOM 1956 N N . TYR A 1 261 ? 67.362 9.543 -80.602 1.00 65.44 261 TYR A N 1
ATOM 1957 C CA . TYR A 1 261 ? 66.854 10.874 -80.272 1.00 65.44 261 TYR A CA 1
ATOM 1958 C C . TYR A 1 261 ? 65.441 10.819 -79.672 1.00 65.44 261 TYR A C 1
ATOM 1960 O O . TYR A 1 261 ? 65.178 11.483 -78.676 1.00 65.44 261 TYR A O 1
ATOM 1968 N N . LEU A 1 262 ? 64.539 9.999 -80.223 1.00 61.16 262 LEU A N 1
ATOM 1969 C CA . LEU A 1 262 ? 63.178 9.832 -79.694 1.00 61.16 262 LEU A CA 1
ATOM 1970 C C . LEU A 1 262 ? 63.134 9.169 -78.306 1.00 61.16 262 LEU A C 1
ATOM 1972 O O . LEU A 1 262 ? 62.233 9.486 -77.529 1.00 61.16 262 LEU A O 1
ATOM 1976 N N . ASP A 1 263 ? 64.088 8.292 -77.988 1.00 60.94 263 ASP A N 1
ATOM 1977 C CA . ASP A 1 263 ? 64.218 7.674 -76.658 1.00 60.94 263 ASP A CA 1
ATOM 1978 C C . ASP A 1 263 ? 64.822 8.642 -75.616 1.00 60.94 263 ASP A C 1
ATOM 1980 O O . ASP A 1 263 ? 64.503 8.561 -74.429 1.00 60.94 263 ASP A O 1
ATOM 1984 N N . GLU A 1 264 ? 65.650 9.598 -76.057 1.00 59.69 264 GLU A N 1
ATOM 1985 C CA . GLU A 1 264 ? 66.286 10.628 -75.216 1.00 59.69 264 GLU A CA 1
ATOM 1986 C C . GLU A 1 264 ? 65.408 11.879 -74.983 1.00 59.69 264 GLU A C 1
ATOM 1988 O O . GLU A 1 264 ? 65.714 12.685 -74.098 1.00 59.69 264 GLU A O 1
ATOM 1993 N N . VAL A 1 265 ? 64.290 12.056 -75.707 1.00 51.44 265 VAL A N 1
ATOM 1994 C CA . VAL A 1 265 ? 63.346 13.157 -75.432 1.00 51.44 265 VAL A CA 1
ATOM 1995 C C . VAL A 1 265 ? 62.672 12.929 -74.064 1.00 51.44 265 VAL A C 1
ATOM 1997 O O . VAL A 1 265 ? 62.004 11.910 -73.864 1.00 51.44 265 VAL A O 1
ATOM 2000 N N . PRO A 1 266 ? 62.779 13.867 -73.100 1.00 47.12 266 PRO A N 1
ATOM 2001 C CA . PRO A 1 266 ? 62.322 13.625 -71.737 1.00 47.12 266 PRO A CA 1
ATOM 2002 C C . PRO A 1 266 ? 60.809 13.390 -71.670 1.00 47.12 266 PRO A C 1
ATOM 2004 O O . PRO A 1 266 ? 60.013 14.267 -72.013 1.00 47.12 266 PRO A O 1
ATOM 2007 N N . ARG A 1 267 ? 60.395 12.251 -71.099 1.00 48.47 267 ARG A N 1
ATOM 2008 C CA . ARG A 1 267 ? 59.025 11.987 -70.608 1.00 48.47 267 ARG A CA 1
ATOM 2009 C C . ARG A 1 267 ? 58.670 12.865 -69.387 1.00 48.47 267 ARG A C 1
ATOM 2011 O O . ARG A 1 267 ? 58.063 12.386 -68.436 1.00 48.47 267 ARG A O 1
ATOM 2018 N N . SER A 1 268 ? 59.058 14.142 -69.366 1.00 44.91 268 SER A N 1
ATOM 2019 C CA . SER A 1 268 ? 58.957 15.026 -68.190 1.00 44.91 268 SER A CA 1
ATOM 2020 C C . SER A 1 268 ? 57.587 15.685 -67.990 1.00 44.91 268 SER A C 1
ATOM 2022 O O . SER A 1 268 ? 57.447 16.589 -67.173 1.00 44.91 268 SER A O 1
ATOM 2024 N N . LYS A 1 269 ? 56.538 15.222 -68.677 1.00 45.41 269 LYS A N 1
ATOM 2025 C CA . LYS A 1 269 ? 55.153 15.637 -68.404 1.00 45.41 269 LYS A CA 1
ATOM 2026 C C . LYS A 1 269 ? 54.245 14.423 -68.270 1.00 45.41 269 LYS A C 1
ATOM 2028 O O . LYS A 1 269 ? 53.396 14.169 -69.118 1.00 45.41 269 LYS A O 1
ATOM 2033 N N . LYS A 1 270 ? 54.468 13.630 -67.223 1.00 38.72 270 LYS A N 1
ATOM 2034 C CA . LYS A 1 270 ? 53.584 12.514 -66.857 1.00 38.72 270 LYS A CA 1
ATOM 2035 C C . LYS A 1 270 ? 53.419 12.367 -65.343 1.00 38.72 270 LYS A C 1
ATOM 2037 O O . LYS A 1 270 ? 53.405 11.258 -64.844 1.00 38.72 270 LYS A O 1
ATOM 2042 N N . THR A 1 271 ? 53.293 13.481 -64.628 1.00 41.12 271 THR A N 1
ATOM 2043 C CA . THR A 1 271 ? 52.733 13.542 -63.267 1.00 41.12 271 THR A CA 1
ATOM 2044 C C . THR A 1 271 ? 52.302 14.982 -63.006 1.00 41.12 271 THR A C 1
ATOM 2046 O O . THR A 1 271 ? 53.140 15.830 -62.699 1.00 41.12 271 THR A O 1
ATOM 2049 N N . SER A 1 272 ? 51.017 15.268 -63.185 1.00 35.56 272 SER A N 1
ATOM 2050 C CA . SER A 1 272 ? 50.327 16.373 -62.523 1.00 35.56 272 SER A CA 1
ATOM 2051 C C . SER A 1 272 ? 48.870 16.000 -62.343 1.00 35.56 272 SER A C 1
ATOM 2053 O O . SER A 1 272 ? 48.379 15.201 -63.173 1.00 35.56 272 SER A O 1
#

Foldseek 3Di:
DDDDPVLLVQQVVLCVVLVHDVVVQDPVNSVLCVVLVVSDNVSLLVQDLVSSVVSVDDSVVSVRSVVSSPDPPPDDDDDDDDDPVNVVVVVVVVVVVVVVVVVVVVVVVVVVVVVVVVVVVVVVVVVVVVVVVVVVVVVVVVVVVVVVVVVVVVVVVVVVVVVVVVVVVVVVVVVVVVVVVVVVVVVVVVVVVVVVVVVVVVVVVVVVVVVVVVVVVVVVVVVVVVVVVVVVVVVVVCCVVDPDDPPPDPVVVVVVVVVVVVVPPDPPPDDD

Radius of gyration: 79.39 Å; chains: 1; bounding box: 145×40×200 Å

Organism: NCBI:txid2026947

Sequence (272 aa):
MDVNPAQREQLRTVLQARGADLTRIGDAVLDTLWISGYCNERALQEASWRGLTKIGLQPSLVDHILALQAPAARSDVPQPPITMAVLKEALELQAATTKQALELQAATMQQALEGQAATMQQALEATTKQALEGQAATMQQVLEATTKQALEGQAATMQQALEATTKQALEATLKVALEGQAATMQRALEATTKQALEGQAATMQQALEATTKQALEGQAATTKQALEATLKVALSDNRAAWRFPVSTVDWDEVQRSWAKYLDEVPRSKKTS